Protein AF-A0A6N7ZYZ2-F1 (afdb_monomer_lite)

Structure (mmCIF, N/CA/C/O backbone):
data_AF-A0A6N7ZYZ2-F1
#
_entry.id   AF-A0A6N7ZYZ2-F1
#
loop_
_atom_site.group_PDB
_atom_site.id
_atom_site.type_symbol
_atom_site.label_atom_id
_atom_site.label_alt_id
_atom_site.label_comp_id
_atom_site.label_asym_id
_atom_site.label_entity_id
_atom_site.label_seq_id
_atom_site.pdbx_PDB_ins_code
_atom_site.Cartn_x
_atom_site.Cartn_y
_atom_site.Cartn_z
_atom_site.occupancy
_atom_site.B_iso_or_equiv
_atom_site.auth_seq_id
_atom_site.auth_comp_id
_atom_site.auth_asym_id
_atom_site.auth_atom_id
_atom_site.pdbx_PDB_model_num
ATOM 1 N N . MET A 1 1 ? -1.043 -14.948 -26.107 1.00 74.00 1 MET A N 1
ATOM 2 C CA . MET A 1 1 ? -1.183 -15.689 -24.837 1.00 74.00 1 MET A CA 1
ATOM 3 C C . MET A 1 1 ? -2.109 -16.846 -25.089 1.00 74.00 1 MET A C 1
ATOM 5 O O . MET A 1 1 ? -3.216 -16.630 -25.570 1.00 74.00 1 MET A O 1
ATOM 9 N N . ASN A 1 2 ? -1.634 -18.052 -24.823 1.00 93.19 2 ASN A N 1
ATOM 10 C CA . ASN A 1 2 ? -2.406 -19.267 -25.029 1.00 93.19 2 ASN A CA 1
ATOM 11 C C . ASN A 1 2 ? -3.297 -19.492 -23.794 1.00 93.19 2 ASN A C 1
ATOM 13 O O . ASN A 1 2 ? -3.030 -18.939 -22.726 1.00 93.19 2 ASN A O 1
ATOM 17 N N . ALA A 1 3 ? -4.352 -20.306 -23.903 1.00 90.75 3 ALA A N 1
ATOM 18 C CA . ALA A 1 3 ? -5.263 -20.558 -22.777 1.00 90.75 3 ALA A CA 1
ATOM 19 C C . ALA A 1 3 ? -4.535 -21.098 -21.527 1.00 90.75 3 ALA A C 1
ATOM 21 O O . ALA A 1 3 ? -4.870 -20.719 -20.406 1.00 90.75 3 ALA A O 1
ATOM 22 N N . GLY A 1 4 ? -3.495 -21.919 -21.722 1.00 92.81 4 GLY A N 1
ATOM 23 C CA . GLY A 1 4 ? -2.644 -22.414 -20.635 1.00 92.81 4 GLY A CA 1
ATOM 24 C C . GLY A 1 4 ? -1.909 -21.301 -19.882 1.00 92.81 4 GLY A C 1
ATOM 25 O O . GLY A 1 4 ? -1.879 -21.321 -18.653 1.00 92.81 4 GLY A O 1
ATOM 26 N N . ASP A 1 5 ? -1.401 -20.290 -20.593 1.00 91.88 5 ASP A N 1
ATOM 27 C CA . ASP A 1 5 ? -0.697 -19.155 -19.980 1.00 91.88 5 ASP A CA 1
ATOM 28 C C . ASP A 1 5 ? -1.648 -18.329 -19.109 1.00 91.88 5 ASP A C 1
ATOM 30 O O . ASP A 1 5 ? -1.298 -17.920 -18.005 1.00 91.88 5 ASP A O 1
ATOM 34 N N . ILE A 1 6 ? -2.878 -18.113 -19.591 1.00 93.50 6 ILE A N 1
ATOM 35 C CA . ILE A 1 6 ? -3.915 -17.374 -18.860 1.00 93.50 6 ILE A CA 1
ATOM 36 C C . ILE A 1 6 ? -4.253 -18.099 -17.556 1.00 93.50 6 ILE A C 1
ATOM 38 O O . ILE A 1 6 ? -4.255 -17.480 -16.494 1.00 93.50 6 ILE A O 1
ATOM 42 N N . ILE A 1 7 ? -4.503 -19.410 -17.618 1.00 94.62 7 ILE A N 1
ATOM 43 C CA . ILE A 1 7 ? -4.822 -20.217 -16.433 1.00 94.62 7 ILE A CA 1
ATOM 44 C C . ILE A 1 7 ? -3.672 -20.164 -15.427 1.00 94.62 7 ILE A C 1
ATOM 46 O O . ILE A 1 7 ? -3.905 -19.935 -14.241 1.00 94.62 7 ILE A O 1
ATOM 50 N N . HIS A 1 8 ? -2.434 -20.322 -15.893 1.00 92.56 8 HIS A N 1
ATOM 51 C CA . HIS A 1 8 ? -1.257 -20.261 -15.036 1.00 92.56 8 HIS A CA 1
ATOM 52 C C . HIS A 1 8 ? -1.136 -18.909 -14.313 1.00 92.56 8 HIS A C 1
ATOM 54 O O . HIS A 1 8 ? -0.957 -18.878 -13.095 1.00 92.56 8 HIS A O 1
ATOM 60 N N . VAL A 1 9 ? -1.314 -17.792 -15.027 1.00 93.25 9 VAL A N 1
ATOM 61 C CA . VAL A 1 9 ? -1.299 -16.445 -14.429 1.00 93.25 9 VAL A CA 1
ATOM 62 C C . VAL A 1 9 ? -2.418 -16.280 -13.401 1.00 93.25 9 VAL A C 1
ATOM 64 O O . VAL A 1 9 ? -2.174 -15.778 -12.306 1.00 93.25 9 VAL A O 1
ATOM 67 N N . LEU A 1 10 ? -3.636 -16.732 -13.711 1.00 93.12 10 LEU A N 1
ATOM 68 C CA . LEU A 1 10 ? -4.766 -16.636 -12.783 1.00 93.12 10 LEU A CA 1
ATOM 69 C C . LEU A 1 10 ? -4.510 -17.416 -11.491 1.00 93.12 10 LEU A C 1
ATOM 71 O O . LEU A 1 10 ? -4.759 -16.898 -10.404 1.00 93.12 10 LEU A O 1
ATOM 75 N N . VAL A 1 11 ? -3.962 -18.627 -11.593 1.00 94.62 11 VAL A N 1
ATOM 76 C CA . VAL A 1 11 ? -3.594 -19.436 -10.424 1.00 94.62 11 VAL A CA 1
ATOM 77 C C . VAL A 1 11 ? -2.533 -18.726 -9.581 1.00 94.62 11 VAL A C 1
ATOM 79 O O . VAL A 1 11 ? -2.680 -18.647 -8.362 1.00 94.62 11 VAL A O 1
ATOM 82 N N . GLN A 1 12 ? -1.502 -18.148 -10.205 1.00 91.56 12 GLN A N 1
ATOM 83 C CA . GLN A 1 12 ? -0.470 -17.392 -9.489 1.00 91.56 12 GLN A CA 1
ATOM 84 C C . GLN A 1 12 ? -1.038 -16.172 -8.760 1.00 91.56 12 GLN A C 1
ATOM 86 O O . GLN A 1 12 ? -0.707 -15.946 -7.596 1.00 91.56 12 GLN A O 1
ATOM 91 N N . VAL A 1 13 ? -1.922 -15.413 -9.411 1.00 91.00 13 VAL A N 1
ATOM 92 C CA . VAL A 1 13 ? -2.585 -14.251 -8.805 1.00 91.00 13 VAL A CA 1
ATOM 93 C C . VAL A 1 13 ? -3.438 -14.676 -7.613 1.00 91.00 13 VAL A C 1
ATOM 95 O O . VAL A 1 13 ? -3.368 -14.044 -6.562 1.00 91.00 13 VAL A O 1
ATOM 98 N N . LEU A 1 14 ? -4.204 -15.763 -7.735 1.00 91.69 14 LEU A N 1
ATOM 99 C CA . LEU A 1 14 ? -5.025 -16.271 -6.636 1.00 91.69 14 LEU A CA 1
ATOM 100 C C . LEU A 1 14 ? -4.169 -16.698 -5.440 1.00 91.69 14 LEU A C 1
ATOM 102 O O . LEU A 1 14 ? -4.437 -16.265 -4.320 1.00 91.69 14 LEU A O 1
ATOM 106 N N . ILE A 1 15 ? -3.107 -17.474 -5.672 1.00 91.69 15 ILE A N 1
ATOM 107 C CA . ILE A 1 15 ? -2.179 -17.893 -4.611 1.00 91.69 15 ILE A CA 1
ATOM 108 C C . ILE A 1 15 ? -1.547 -16.668 -3.942 1.00 91.69 15 ILE A C 1
ATOM 110 O O . ILE A 1 15 ? -1.509 -16.589 -2.714 1.00 91.69 15 ILE A O 1
ATOM 114 N N . PHE A 1 16 ? -1.100 -15.689 -4.732 1.00 89.62 16 PHE A N 1
ATOM 115 C CA . PHE A 1 16 ? -0.515 -14.453 -4.223 1.00 89.62 16 PHE A CA 1
ATOM 116 C C . PHE A 1 16 ? -1.504 -13.653 -3.364 1.00 89.62 16 PHE A C 1
ATOM 118 O O . PHE A 1 16 ? -1.153 -13.212 -2.269 1.00 89.62 16 PHE A O 1
ATOM 125 N N . LEU A 1 17 ? -2.751 -13.490 -3.812 1.00 90.69 17 LEU A N 1
ATOM 126 C CA . LEU A 1 17 ? -3.786 -12.769 -3.066 1.00 90.69 17 LEU A CA 1
ATOM 127 C C . LEU A 1 17 ? -4.133 -13.473 -1.751 1.00 90.69 17 LEU A C 1
ATOM 129 O O . LEU A 1 17 ? -4.250 -12.822 -0.716 1.00 90.69 17 LEU A O 1
ATOM 133 N N . MET A 1 18 ? -4.252 -14.801 -1.768 1.00 91.38 18 MET A N 1
ATOM 134 C CA . MET A 1 18 ? -4.553 -15.576 -0.564 1.00 91.38 18 MET A CA 1
ATOM 135 C C . MET A 1 18 ? -3.403 -15.525 0.447 1.00 91.38 18 MET A C 1
ATOM 137 O O . MET A 1 18 ? -3.631 -15.266 1.630 1.00 91.38 18 MET A O 1
ATOM 141 N N . ALA A 1 19 ? -2.165 -15.723 -0.015 1.00 90.19 19 ALA A N 1
ATOM 142 C CA . ALA A 1 19 ? -0.982 -15.674 0.838 1.00 90.19 19 ALA A CA 1
ATOM 143 C C . ALA A 1 19 ? -0.763 -14.269 1.419 1.00 90.19 19 ALA A C 1
ATOM 145 O O . ALA A 1 19 ? -0.566 -14.127 2.626 1.00 90.19 19 ALA A O 1
ATOM 146 N N . SER A 1 20 ? -0.857 -13.226 0.588 1.00 89.56 20 SER A N 1
ATOM 147 C CA . SER A 1 20 ? -0.688 -11.838 1.035 1.00 89.56 20 SER A CA 1
ATOM 148 C C . SER A 1 20 ? -1.760 -11.419 2.037 1.00 89.56 20 SER A C 1
ATOM 150 O O . SER A 1 20 ? -1.423 -10.797 3.041 1.00 89.56 20 SER A O 1
ATOM 152 N N . ALA A 1 21 ? -3.022 -11.812 1.837 1.00 92.81 21 ALA A N 1
ATOM 153 C CA . ALA A 1 21 ? -4.090 -11.524 2.789 1.00 92.81 21 ALA A CA 1
ATOM 154 C C . ALA A 1 21 ? -3.886 -12.235 4.130 1.00 92.81 21 ALA A C 1
ATOM 156 O O . ALA A 1 21 ? -4.007 -11.593 5.169 1.00 92.81 21 ALA A O 1
ATOM 157 N N . SER A 1 22 ? -3.518 -13.521 4.119 1.00 92.00 22 SER A N 1
ATOM 158 C CA . SER A 1 22 ? -3.222 -14.273 5.347 1.00 92.00 22 SER A CA 1
ATOM 159 C C . SER A 1 22 ? -2.089 -13.621 6.147 1.00 92.00 22 SER A C 1
ATOM 161 O O . SER A 1 22 ? -2.208 -13.409 7.354 1.00 92.00 22 SER A O 1
ATOM 163 N N . ILE A 1 23 ? -1.001 -13.240 5.467 1.00 90.56 23 ILE A N 1
ATOM 164 C CA . ILE A 1 23 ? 0.154 -12.589 6.098 1.00 90.56 23 ILE A CA 1
ATOM 165 C C . ILE A 1 23 ? -0.222 -11.197 6.621 1.00 90.56 23 ILE A C 1
ATOM 167 O O . ILE A 1 23 ? 0.084 -10.874 7.767 1.00 90.56 23 ILE A O 1
ATOM 171 N N . ALA A 1 24 ? -0.906 -10.380 5.817 1.00 93.00 24 ALA A N 1
ATOM 172 C CA . ALA A 1 24 ? -1.280 -9.020 6.197 1.00 93.00 24 ALA A CA 1
ATOM 173 C C . ALA A 1 24 ? -2.268 -8.999 7.373 1.00 93.00 24 ALA A C 1
ATOM 175 O O . ALA A 1 24 ? -2.080 -8.236 8.320 1.00 93.00 24 ALA A O 1
ATOM 176 N N . VAL A 1 25 ? -3.287 -9.867 7.360 1.00 94.75 25 VAL A N 1
ATOM 177 C CA . VAL A 1 25 ? -4.235 -10.009 8.475 1.00 94.75 25 VAL A CA 1
ATOM 178 C C . VAL A 1 25 ? -3.509 -10.465 9.739 1.00 94.75 25 VAL A C 1
ATOM 180 O O . VAL A 1 25 ? -3.691 -9.847 10.788 1.00 94.75 25 VAL A O 1
ATOM 183 N N . GLY A 1 26 ? -2.643 -11.480 9.642 1.00 92.88 26 GLY A N 1
ATOM 184 C CA . GLY A 1 26 ? -1.818 -11.931 10.764 1.00 92.88 26 GLY A CA 1
ATOM 185 C C . GLY A 1 26 ? -0.951 -10.809 11.341 1.00 92.88 26 GLY A C 1
ATOM 186 O O . GLY A 1 26 ? -0.923 -10.616 12.554 1.00 92.88 26 GLY A O 1
ATOM 187 N N . TRP A 1 27 ? -0.317 -10.006 10.481 1.00 92.69 27 TRP A N 1
ATOM 188 C CA . TRP A 1 27 ? 0.512 -8.871 10.897 1.00 92.69 27 TRP A CA 1
ATOM 189 C C . TRP A 1 27 ? -0.292 -7.783 11.610 1.00 92.69 27 TRP A C 1
ATOM 191 O O . TRP A 1 27 ? 0.117 -7.290 12.661 1.00 92.69 27 TRP A O 1
ATOM 201 N N . HIS A 1 28 ? -1.461 -7.422 11.078 1.00 95.31 28 HIS A N 1
ATOM 202 C CA . HIS A 1 28 ? -2.344 -6.447 11.713 1.00 95.31 28 HIS A CA 1
ATOM 203 C C . HIS A 1 28 ? -2.846 -6.935 13.078 1.00 95.31 28 HIS A C 1
ATOM 205 O O . HIS A 1 28 ? -2.858 -6.161 14.033 1.00 95.31 28 HIS A O 1
ATOM 211 N N . ARG A 1 29 ? -3.221 -8.215 13.201 1.00 94.69 29 ARG A N 1
ATOM 212 C CA . ARG A 1 29 ? -3.673 -8.807 14.472 1.00 94.69 29 ARG A CA 1
ATOM 213 C C . ARG A 1 29 ? -2.543 -8.909 15.489 1.00 94.69 29 ARG A C 1
ATOM 215 O O . ARG A 1 29 ? -2.752 -8.549 16.642 1.00 94.69 29 ARG A O 1
ATOM 222 N N . PHE A 1 30 ? -1.341 -9.289 15.068 1.00 93.44 30 PHE A N 1
ATOM 223 C CA . PHE A 1 30 ? -0.152 -9.227 15.917 1.00 93.44 30 PHE A CA 1
ATOM 224 C C . PHE A 1 30 ? 0.094 -7.797 16.412 1.00 93.44 30 PHE A C 1
ATOM 226 O O . PHE A 1 30 ? 0.176 -7.553 17.614 1.00 93.44 30 PHE A O 1
ATOM 233 N N . GLY A 1 31 ? 0.130 -6.832 15.492 1.00 93.12 31 GLY A N 1
ATOM 234 C CA . GLY A 1 31 ? 0.439 -5.443 15.808 1.00 93.12 31 GLY A CA 1
ATOM 235 C C . GLY A 1 31 ? -0.635 -4.715 16.618 1.00 93.12 31 GLY A C 1
ATOM 236 O O . GLY A 1 31 ? -0.297 -3.741 17.284 1.00 93.12 31 GLY A O 1
ATOM 237 N N . LEU A 1 32 ? -1.903 -5.142 16.580 1.00 95.00 32 LEU A N 1
ATOM 238 C CA . LEU A 1 32 ? -3.019 -4.489 17.287 1.00 95.00 32 LEU A CA 1
ATOM 239 C C . LEU A 1 32 ? -3.491 -5.257 18.524 1.00 95.00 32 LEU A C 1
ATOM 241 O O . LEU A 1 32 ? -3.749 -4.631 19.549 1.00 95.00 32 LEU A O 1
ATOM 245 N N . LEU A 1 33 ? -3.593 -6.583 18.430 1.00 94.31 33 LEU A N 1
ATOM 246 C CA . LEU A 1 33 ? -4.149 -7.464 19.463 1.00 94.31 33 LEU A CA 1
ATOM 247 C C . LEU A 1 33 ? -3.072 -8.262 20.215 1.00 94.31 33 LEU A C 1
ATOM 249 O O . LEU A 1 33 ? -3.388 -8.908 21.208 1.00 94.31 33 LEU A O 1
ATOM 253 N N . GLY A 1 34 ? -1.816 -8.247 19.756 1.00 91.44 34 GLY A N 1
ATOM 254 C CA . GLY A 1 34 ? -0.737 -9.043 20.351 1.00 91.44 34 GLY A CA 1
ATOM 255 C C . GLY A 1 34 ? -0.835 -10.543 20.058 1.00 91.44 34 GLY A C 1
ATOM 256 O O . GLY A 1 34 ? -0.152 -11.339 20.700 1.00 91.44 34 GLY A O 1
ATOM 257 N N . GLU A 1 35 ? -1.675 -10.954 19.103 1.00 90.75 35 GLU A N 1
ATOM 258 C CA . GLU A 1 35 ? -1.812 -12.360 18.722 1.00 90.75 35 GLU A CA 1
ATOM 259 C C . GLU A 1 35 ? -0.546 -12.868 18.031 1.00 90.75 35 GLU A C 1
ATOM 261 O O . GLU A 1 35 ? -0.105 -12.304 17.031 1.00 90.75 35 GLU A O 1
ATOM 266 N N . GLN A 1 36 ? 0.034 -13.956 18.538 1.00 86.12 36 GLN A N 1
ATOM 267 C CA . GLN A 1 36 ? 1.232 -14.538 17.941 1.00 86.12 36 GLN A CA 1
ATOM 268 C C . GLN A 1 36 ? 0.863 -15.468 16.775 1.00 86.12 36 GLN A C 1
ATOM 270 O O . GLN A 1 36 ? 0.107 -16.426 16.975 1.00 86.12 36 GLN A O 1
ATOM 275 N N . PRO A 1 37 ? 1.383 -15.227 15.558 1.00 77.12 37 PRO A N 1
ATOM 276 C CA . PRO A 1 37 ? 1.158 -16.130 14.442 1.00 77.12 37 PRO A CA 1
ATOM 277 C C . PRO A 1 37 ? 1.877 -17.468 14.674 1.00 77.12 37 PRO A C 1
ATOM 279 O O . PRO A 1 37 ? 2.977 -17.530 15.219 1.00 77.12 37 PRO A O 1
ATOM 282 N N . SER A 1 38 ? 1.253 -18.558 14.228 1.00 76.50 38 SER A N 1
ATOM 283 C CA . SER A 1 38 ? 1.881 -19.882 14.151 1.00 76.50 38 SER A CA 1
ATOM 284 C C . SER A 1 38 ? 3.040 -19.893 13.143 1.00 76.50 38 SER A C 1
ATOM 286 O O . SER A 1 38 ? 3.018 -19.128 12.182 1.00 76.50 38 SER A O 1
ATOM 288 N N . LEU A 1 39 ? 4.011 -20.806 13.308 1.00 72.19 39 LEU A N 1
ATOM 289 C CA . LEU A 1 39 ? 5.185 -20.940 12.417 1.00 72.19 39 LEU A CA 1
ATOM 290 C C . LEU A 1 39 ? 4.818 -21.007 10.924 1.00 72.19 39 LEU A C 1
ATOM 292 O O . LEU A 1 39 ? 5.520 -20.455 10.083 1.00 72.19 39 LEU A O 1
ATOM 296 N N . VAL A 1 40 ? 3.695 -21.654 10.604 1.00 72.81 40 VAL A N 1
ATOM 297 C CA . VAL A 1 40 ? 3.038 -21.568 9.298 1.00 72.81 40 VAL A CA 1
ATOM 298 C C . VAL A 1 40 ? 1.676 -20.926 9.527 1.00 72.81 40 VAL A C 1
ATOM 300 O O . VAL A 1 40 ? 0.817 -21.507 10.196 1.00 72.81 40 VAL A O 1
ATOM 303 N N . HIS A 1 41 ? 1.480 -19.711 9.014 1.00 69.88 41 HIS A N 1
ATOM 304 C CA . HIS A 1 41 ? 0.223 -18.973 9.139 1.00 69.88 41 HIS A CA 1
ATOM 305 C C . HIS A 1 41 ? -0.405 -18.743 7.763 1.00 69.88 41 HIS A C 1
ATOM 307 O O . HIS A 1 41 ? -0.380 -17.642 7.213 1.00 69.88 41 HIS A O 1
ATOM 313 N N . LEU A 1 42 ? -0.946 -19.823 7.197 1.00 76.75 42 LEU A N 1
ATOM 314 C CA . LEU A 1 42 ? -1.819 -19.790 6.027 1.00 76.75 42 LEU A CA 1
ATOM 315 C C . LEU A 1 42 ? -3.237 -20.101 6.492 1.00 76.75 42 LEU A C 1
ATOM 317 O O . LEU A 1 42 ? -3.611 -21.260 6.665 1.00 76.75 42 LEU A O 1
ATOM 321 N N . ARG A 1 43 ? -4.012 -19.050 6.749 1.00 79.38 43 ARG A N 1
ATOM 322 C CA . ARG A 1 43 ? -5.435 -19.142 7.062 1.00 79.38 43 ARG A CA 1
ATOM 323 C C . ARG A 1 43 ? -6.189 -18.349 6.016 1.00 79.38 43 ARG A C 1
ATOM 325 O O . ARG A 1 43 ? -5.811 -17.236 5.676 1.00 79.38 43 ARG A O 1
ATOM 332 N N . PHE A 1 44 ? -7.240 -18.948 5.479 1.00 82.81 44 PHE A N 1
ATOM 333 C CA . PHE A 1 44 ? -8.128 -18.258 4.562 1.00 82.81 44 PHE A CA 1
ATOM 334 C C . PHE A 1 44 ? -9.563 -18.514 4.998 1.00 82.81 44 PHE A C 1
ATOM 336 O O . PHE A 1 44 ? -10.132 -19.572 4.738 1.00 82.81 44 PHE A O 1
ATOM 343 N N . GLY A 1 45 ? -10.113 -17.559 5.738 1.00 90.25 45 GLY A N 1
ATOM 344 C CA . GLY A 1 45 ? -11.486 -17.556 6.203 1.00 90.25 45 GLY A CA 1
ATOM 345 C C . GLY A 1 45 ? -12.225 -16.303 5.744 1.00 90.25 45 GLY A C 1
ATOM 346 O O . GLY A 1 45 ? -11.858 -15.623 4.784 1.00 90.25 45 GLY A O 1
ATOM 347 N N . ARG A 1 46 ? -13.313 -15.989 6.452 1.00 93.31 46 ARG A N 1
ATOM 348 C CA . ARG A 1 46 ? -14.169 -14.838 6.136 1.00 93.31 46 ARG A CA 1
ATOM 349 C C . ARG A 1 46 ? -13.420 -13.506 6.242 1.00 93.31 46 ARG A C 1
ATOM 351 O O . ARG A 1 46 ? -13.675 -12.615 5.439 1.00 93.31 46 ARG A O 1
ATOM 358 N N . ILE A 1 47 ? -12.531 -13.357 7.225 1.00 94.19 47 ILE A N 1
ATOM 359 C CA . ILE A 1 47 ? -11.802 -12.104 7.468 1.00 94.19 47 ILE A CA 1
ATOM 360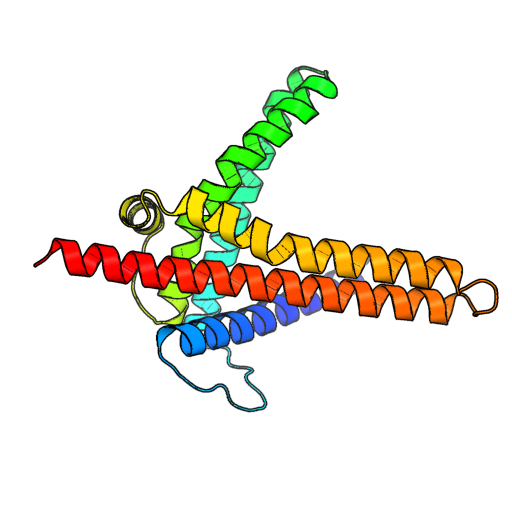 C C . ILE A 1 47 ? -10.812 -11.841 6.333 1.00 94.19 47 ILE A C 1
ATOM 362 O O . ILE A 1 47 ? -10.796 -10.742 5.787 1.00 94.19 47 ILE A O 1
ATOM 366 N N . GLU A 1 48 ? -10.045 -12.849 5.926 1.00 94.56 48 GLU A N 1
ATOM 367 C CA . GLU A 1 48 ? -9.066 -12.752 4.845 1.00 94.56 48 GLU A CA 1
ATOM 368 C C . GLU A 1 48 ? -9.753 -12.514 3.499 1.00 94.56 48 GLU A C 1
ATOM 370 O O . GLU A 1 48 ? -9.315 -11.662 2.733 1.00 94.56 48 GLU A O 1
ATOM 375 N N . ALA A 1 49 ? -10.890 -13.168 3.236 1.00 94.69 49 ALA A N 1
ATOM 376 C CA . ALA A 1 49 ? -11.689 -12.898 2.041 1.00 94.69 49 ALA A CA 1
ATOM 377 C C . ALA A 1 49 ? -12.217 -11.450 2.003 1.00 94.69 49 ALA A C 1
ATOM 379 O O . ALA A 1 49 ? -12.130 -10.780 0.971 1.00 94.69 49 ALA A O 1
ATOM 380 N N . LEU A 1 50 ? -12.725 -10.932 3.130 1.00 95.38 50 LEU A N 1
ATOM 381 C CA . LEU A 1 50 ? -13.150 -9.531 3.241 1.00 95.38 50 LEU A CA 1
ATOM 382 C C . LEU A 1 50 ? -11.972 -8.561 3.097 1.00 95.38 50 LEU A C 1
ATOM 384 O O . LEU A 1 50 ? -12.127 -7.498 2.494 1.00 95.38 50 LEU A O 1
ATOM 388 N N . PHE A 1 51 ? -10.804 -8.927 3.623 1.00 95.88 51 PHE A N 1
ATOM 389 C CA . PHE A 1 51 ? -9.573 -8.161 3.475 1.00 95.88 51 PHE A CA 1
ATOM 390 C C . PHE A 1 51 ? -9.154 -8.074 2.004 1.00 95.88 51 PHE A C 1
ATOM 392 O O . PHE A 1 51 ? -8.918 -6.970 1.512 1.00 95.88 51 PHE A O 1
ATOM 399 N N . VAL A 1 52 ? -9.130 -9.201 1.277 1.00 95.81 52 VAL A N 1
ATOM 400 C CA . VAL A 1 52 ? -8.869 -9.232 -0.174 1.00 95.81 52 VAL A CA 1
ATOM 401 C C . VAL A 1 52 ? -9.863 -8.343 -0.908 1.00 95.81 52 VAL A C 1
ATOM 403 O O . VAL A 1 52 ? -9.450 -7.479 -1.674 1.00 95.81 52 VAL A O 1
ATOM 406 N N . LEU A 1 53 ? -11.164 -8.495 -0.645 1.00 96.25 53 LEU A N 1
ATOM 407 C CA . LEU A 1 53 ? -12.197 -7.722 -1.332 1.00 96.25 53 LEU A CA 1
ATOM 408 C C . LEU A 1 53 ? -12.033 -6.212 -1.113 1.00 96.25 53 LEU A C 1
ATOM 410 O O . LEU A 1 53 ? -12.095 -5.443 -2.070 1.00 96.25 53 LEU A O 1
ATOM 414 N N . LYS A 1 54 ? -11.780 -5.775 0.126 1.00 95.94 54 LYS A N 1
ATOM 415 C CA . LYS A 1 54 ? -11.535 -4.358 0.435 1.00 95.94 54 LYS A CA 1
ATOM 416 C C . LYS A 1 54 ? -10.221 -3.851 -0.158 1.00 95.94 54 LYS A C 1
ATOM 418 O O . LYS A 1 54 ? -10.174 -2.709 -0.604 1.00 95.94 54 LYS A O 1
ATOM 423 N N . SER A 1 55 ? -9.186 -4.688 -0.209 1.00 95.38 55 SER A N 1
ATOM 424 C CA . SER A 1 55 ? -7.903 -4.348 -0.837 1.00 95.38 55 SER A CA 1
ATOM 425 C C . SER A 1 55 ? -8.058 -4.170 -2.348 1.00 95.38 55 SER A C 1
ATOM 427 O O . SER A 1 55 ? -7.558 -3.195 -2.903 1.00 95.38 55 SER A O 1
ATOM 429 N N . LEU A 1 56 ? -8.812 -5.059 -3.004 1.00 95.88 56 LEU A N 1
ATOM 430 C CA . LEU A 1 56 ? -9.162 -4.953 -4.421 1.00 95.88 56 LEU A CA 1
ATOM 431 C C . LEU A 1 56 ? -10.034 -3.727 -4.696 1.00 95.88 56 LEU A C 1
ATOM 433 O O . LEU A 1 56 ? -9.769 -3.012 -5.654 1.00 95.88 56 LEU A O 1
ATOM 437 N N . LEU A 1 57 ? -11.028 -3.443 -3.849 1.00 96.19 57 LEU A N 1
ATOM 438 C CA . LEU A 1 57 ? -11.865 -2.245 -3.966 1.00 96.19 57 LEU A CA 1
ATOM 439 C C . LEU A 1 57 ? -11.030 -0.962 -3.872 1.00 96.19 57 LEU A C 1
ATOM 441 O O . LEU A 1 57 ? -11.184 -0.070 -4.701 1.00 96.19 57 LEU A O 1
ATOM 445 N N . LEU A 1 58 ? -10.138 -0.875 -2.882 1.00 95.88 58 LEU A N 1
ATOM 446 C CA . LEU A 1 58 ? -9.225 0.256 -2.713 1.00 95.88 58 LEU A CA 1
ATOM 447 C C . LEU A 1 58 ? -8.279 0.391 -3.907 1.00 95.88 58 LEU A C 1
ATOM 449 O O . LEU A 1 58 ? -8.151 1.481 -4.460 1.00 95.88 58 LEU A O 1
ATOM 453 N N . GLY A 1 59 ? -7.651 -0.711 -4.324 1.00 94.69 59 GLY A N 1
ATOM 454 C CA . GLY A 1 59 ? -6.762 -0.738 -5.482 1.00 94.69 59 GLY A CA 1
ATOM 455 C C . GLY A 1 59 ? -7.475 -0.312 -6.763 1.00 94.69 59 GLY A C 1
ATOM 456 O O . GLY A 1 59 ? -6.947 0.507 -7.509 1.00 94.69 59 GLY A O 1
ATOM 457 N N . PHE A 1 60 ? -8.701 -0.793 -6.980 1.00 96.12 60 PHE A N 1
ATOM 458 C CA . PHE A 1 60 ? -9.538 -0.411 -8.113 1.00 96.12 60 PHE A CA 1
ATOM 459 C C . PHE A 1 60 ? -9.925 1.068 -8.069 1.00 96.12 60 PHE A C 1
ATOM 461 O O . PHE A 1 60 ? -9.779 1.754 -9.075 1.00 96.12 60 PHE A O 1
ATOM 468 N N . LEU A 1 61 ? -10.364 1.585 -6.916 1.00 94.75 61 LEU A N 1
ATOM 469 C CA . LEU A 1 61 ? -10.709 2.999 -6.754 1.00 94.75 61 LEU A CA 1
ATOM 470 C C . LEU A 1 61 ? -9.502 3.899 -7.038 1.00 94.75 61 LEU A C 1
ATOM 472 O O . LEU A 1 61 ? -9.615 4.879 -7.770 1.00 94.75 61 LEU A O 1
ATOM 476 N N . PHE A 1 62 ? -8.341 3.545 -6.488 1.00 93.12 62 PHE A N 1
ATOM 477 C CA . PHE A 1 62 ? -7.104 4.282 -6.705 1.00 93.12 62 PHE A CA 1
ATOM 478 C C . PHE A 1 62 ? -6.691 4.241 -8.177 1.00 93.12 62 PHE A C 1
ATOM 480 O O . PHE A 1 62 ? -6.494 5.286 -8.790 1.00 93.12 62 PHE A O 1
ATOM 487 N N . TRP A 1 63 ? -6.647 3.050 -8.778 1.00 95.12 63 TRP A N 1
ATOM 488 C CA . TRP A 1 63 ? -6.341 2.883 -10.197 1.00 95.12 63 TRP A CA 1
ATOM 489 C C . TRP A 1 63 ? -7.297 3.680 -11.092 1.00 95.12 63 TRP A C 1
ATOM 491 O O . TRP A 1 63 ? -6.844 4.375 -11.997 1.00 95.12 63 TRP A O 1
ATOM 501 N N . PHE A 1 64 ? -8.600 3.644 -10.807 1.00 94.88 64 PHE A N 1
ATOM 502 C CA . PHE A 1 64 ? -9.617 4.356 -11.576 1.00 94.88 64 PHE A CA 1
ATOM 503 C C . PHE A 1 64 ? -9.430 5.879 -11.516 1.00 94.88 64 PHE A C 1
ATOM 505 O O . PHE A 1 64 ? -9.493 6.545 -12.547 1.00 94.88 64 PHE A O 1
ATOM 512 N N . VAL A 1 65 ? -9.124 6.439 -10.341 1.00 91.94 65 VAL A N 1
ATOM 513 C CA . VAL A 1 65 ? -8.827 7.876 -10.188 1.00 91.94 65 VAL A CA 1
ATOM 514 C C . VAL A 1 65 ? -7.605 8.276 -11.020 1.00 91.94 65 VAL A C 1
ATOM 516 O O . VAL A 1 65 ? -7.656 9.263 -11.754 1.00 91.94 65 VAL A O 1
ATOM 519 N N . PHE A 1 66 ? -6.523 7.495 -10.962 1.00 91.31 66 PHE A N 1
ATOM 520 C CA . PHE A 1 66 ? -5.322 7.765 -11.759 1.00 91.31 66 PHE A CA 1
ATOM 521 C C . PHE A 1 66 ? -5.565 7.611 -13.258 1.00 91.31 66 PHE A C 1
ATOM 523 O O . PHE A 1 66 ? -5.059 8.419 -14.034 1.00 91.31 66 PHE A O 1
ATOM 530 N N . LEU A 1 67 ? -6.364 6.623 -13.669 1.00 94.06 67 LEU A N 1
ATOM 531 C CA . LEU A 1 67 ? -6.763 6.441 -15.060 1.00 94.06 67 LEU A CA 1
ATOM 532 C C . LEU A 1 67 ? -7.509 7.674 -15.580 1.00 94.06 67 LEU A C 1
ATOM 534 O O . LEU A 1 67 ? -7.183 8.169 -16.655 1.00 94.06 67 LEU A O 1
ATOM 538 N N . LEU A 1 68 ? -8.473 8.199 -14.817 1.00 93.56 68 LEU A N 1
ATOM 539 C CA . LEU A 1 68 ? -9.218 9.397 -15.207 1.00 93.56 68 LEU A CA 1
ATOM 540 C C . LEU A 1 68 ? -8.305 10.619 -15.339 1.00 93.56 68 LEU A C 1
ATOM 542 O O . LEU A 1 68 ? -8.380 11.324 -16.342 1.00 93.56 68 LEU A O 1
ATOM 546 N N . ILE A 1 69 ? -7.414 10.849 -14.371 1.00 91.62 69 ILE A N 1
ATOM 547 C CA . ILE A 1 69 ? -6.446 11.954 -14.432 1.00 91.62 69 ILE A CA 1
ATOM 548 C C . ILE A 1 69 ? -5.543 11.799 -15.658 1.00 91.62 69 ILE A C 1
ATOM 550 O O . ILE A 1 69 ? -5.360 12.752 -16.412 1.00 91.62 69 ILE A O 1
ATOM 554 N N . PHE A 1 70 ? -5.017 10.597 -15.893 1.00 92.00 70 PHE A N 1
ATOM 555 C CA . PHE A 1 70 ? -4.173 10.309 -17.048 1.00 92.00 70 PHE A CA 1
ATOM 556 C C . PHE A 1 70 ? -4.902 10.582 -18.367 1.00 92.00 70 PHE A C 1
ATOM 558 O O . PHE A 1 70 ? -4.362 11.279 -19.224 1.00 92.00 70 PHE A O 1
ATOM 565 N N . LEU A 1 71 ? -6.138 10.093 -18.519 1.00 93.31 71 LEU A N 1
ATOM 566 C CA . LEU A 1 71 ? -6.947 10.325 -19.714 1.00 93.31 71 LEU A CA 1
ATOM 567 C C . LEU A 1 71 ? -7.180 11.820 -19.939 1.00 93.31 71 LEU A C 1
ATOM 569 O O . LEU A 1 71 ? -6.889 12.313 -21.025 1.00 93.31 71 LEU A O 1
ATOM 573 N N . LEU A 1 72 ? -7.615 12.556 -18.914 1.00 91.44 72 LEU A N 1
ATOM 574 C CA . LEU A 1 72 ? -7.874 13.994 -19.017 1.00 91.44 72 LEU A CA 1
ATOM 575 C C . LEU A 1 72 ? -6.626 14.782 -19.422 1.00 91.44 72 LEU A C 1
ATOM 577 O O . LEU A 1 72 ? -6.701 15.668 -20.270 1.00 91.44 72 LEU A O 1
ATOM 581 N N . VAL A 1 73 ? -5.471 14.450 -18.849 1.00 91.62 73 VAL A N 1
ATOM 582 C CA . VAL A 1 73 ? -4.222 15.162 -19.140 1.00 91.62 73 VAL A CA 1
ATOM 583 C C . VAL A 1 73 ? -3.634 14.750 -20.489 1.00 91.62 73 VAL A C 1
ATOM 585 O O . VAL A 1 73 ? -3.031 15.579 -21.167 1.00 91.62 73 VAL A O 1
ATOM 588 N N . SER A 1 74 ? -3.846 13.506 -20.928 1.00 91.44 74 SER A N 1
ATOM 589 C CA . SER A 1 74 ? -3.394 13.042 -22.245 1.00 91.44 74 SER A CA 1
ATOM 590 C C . SER A 1 74 ? -4.023 13.833 -23.399 1.00 91.44 74 SER A C 1
ATOM 592 O O . SER A 1 74 ? -3.363 14.059 -24.413 1.00 91.44 74 SER A O 1
ATOM 594 N N . LEU A 1 75 ? -5.245 14.351 -23.214 1.00 92.56 75 LEU A N 1
ATOM 595 C CA . LEU A 1 75 ? -5.929 15.214 -24.186 1.00 92.56 75 LEU A CA 1
ATOM 596 C C . LEU A 1 75 ? -5.204 16.547 -24.425 1.00 92.56 75 LEU A C 1
ATOM 598 O O . LEU A 1 75 ? -5.411 17.177 -25.457 1.00 92.56 75 LEU A O 1
ATOM 602 N N . LEU A 1 76 ? -4.341 16.973 -23.497 1.00 91.94 76 LEU A N 1
ATOM 603 C CA . LEU A 1 76 ? -3.555 18.203 -23.619 1.00 91.94 76 LEU A CA 1
ATOM 604 C C . LEU A 1 76 ? -2.303 18.025 -24.495 1.00 91.94 76 LEU A C 1
ATOM 606 O O . LEU A 1 76 ? -1.640 19.010 -24.810 1.00 91.94 76 LEU A O 1
ATOM 610 N N . GLY A 1 77 ? -1.939 16.789 -24.860 1.00 90.31 77 GLY A N 1
ATOM 611 C CA . GLY A 1 77 ? -0.849 16.492 -25.799 1.00 90.31 77 GLY A CA 1
ATOM 612 C C . GLY A 1 77 ? 0.568 16.858 -25.331 1.00 90.31 77 GLY A C 1
ATOM 613 O O . GLY A 1 77 ? 1.512 16.720 -26.104 1.00 90.31 77 GLY A O 1
ATOM 614 N N . SER A 1 78 ? 0.747 17.313 -24.085 1.00 94.06 78 SER A N 1
ATOM 615 C CA . SER A 1 78 ? 2.047 17.727 -23.542 1.00 94.06 78 SER A CA 1
ATOM 616 C C . SER A 1 78 ? 2.586 16.722 -22.515 1.00 94.06 78 SER A C 1
ATOM 618 O O . SER A 1 78 ? 2.021 16.600 -21.422 1.00 94.06 78 SER A O 1
ATOM 620 N N . PRO A 1 79 ? 3.721 16.054 -22.799 1.00 90.88 79 PRO A N 1
ATOM 621 C CA . PRO A 1 79 ? 4.365 15.137 -21.857 1.00 90.88 79 PRO A CA 1
ATOM 622 C C . PRO A 1 79 ? 4.786 15.805 -20.542 1.00 90.88 79 PRO A C 1
ATOM 624 O O . PRO A 1 79 ? 4.736 15.181 -19.485 1.00 90.88 79 PRO A O 1
ATOM 627 N N . ILE A 1 80 ? 5.171 17.086 -20.588 1.00 94.00 80 ILE A N 1
ATOM 628 C CA . ILE A 1 80 ? 5.579 17.841 -19.394 1.00 94.00 80 ILE A CA 1
ATOM 629 C C . ILE A 1 80 ? 4.372 18.083 -18.487 1.00 94.00 80 ILE A C 1
ATOM 631 O O . ILE A 1 80 ? 4.463 17.870 -17.280 1.00 94.00 80 ILE A O 1
ATOM 635 N N . ILE A 1 81 ? 3.227 18.477 -19.058 1.00 93.31 81 ILE A N 1
ATOM 636 C CA . ILE A 1 81 ? 1.991 18.666 -18.285 1.00 93.31 81 ILE A CA 1
ATOM 637 C C . ILE A 1 81 ? 1.553 17.332 -17.673 1.00 93.31 81 ILE A C 1
ATOM 639 O O . ILE A 1 81 ? 1.210 17.291 -16.494 1.00 93.31 81 ILE A O 1
ATOM 643 N N . LEU A 1 82 ? 1.645 16.234 -18.430 1.00 91.62 82 LEU A N 1
ATOM 644 C CA . LEU A 1 82 ? 1.369 14.887 -17.926 1.00 91.62 82 LEU A CA 1
ATOM 645 C C . LEU A 1 82 ? 2.242 14.520 -16.726 1.00 91.62 82 LEU A C 1
ATOM 647 O O . LEU A 1 82 ? 1.721 14.046 -15.716 1.00 91.62 82 LEU A O 1
ATOM 651 N N . MET A 1 83 ? 3.545 14.789 -16.805 1.00 92.44 83 MET A N 1
ATOM 652 C CA . MET A 1 83 ? 4.468 14.540 -15.702 1.00 92.44 83 MET A CA 1
ATOM 653 C C . MET A 1 83 ? 4.114 15.379 -14.468 1.00 92.44 83 MET A C 1
ATOM 655 O O . MET A 1 83 ? 3.988 14.836 -13.373 1.00 92.44 83 MET A O 1
ATOM 659 N N . VAL A 1 84 ? 3.921 16.691 -14.634 1.00 94.50 84 VAL A N 1
ATOM 660 C CA . VAL A 1 84 ? 3.635 17.610 -13.521 1.00 94.50 84 VAL A CA 1
ATOM 661 C C . VAL A 1 84 ? 2.310 17.262 -12.846 1.00 94.50 84 VAL A C 1
ATOM 663 O O . VAL A 1 84 ? 2.263 17.118 -11.624 1.00 94.50 84 VAL A O 1
ATOM 666 N N . VAL A 1 85 ? 1.240 17.074 -13.622 1.00 93.50 85 VAL A N 1
ATOM 667 C CA . VAL A 1 85 ? -0.073 16.716 -13.070 1.00 93.50 85 VAL A CA 1
ATOM 668 C C . VAL A 1 85 ? -0.030 15.333 -12.426 1.00 93.50 85 VAL A C 1
ATOM 670 O O . VAL A 1 85 ? -0.599 15.159 -11.353 1.00 93.50 85 VAL A O 1
ATOM 673 N N . GLY A 1 86 ? 0.687 14.372 -13.014 1.00 91.31 86 GLY A N 1
ATOM 674 C CA . GLY A 1 86 ? 0.871 13.043 -12.431 1.00 91.31 86 GLY A CA 1
ATOM 675 C C . GLY A 1 86 ? 1.568 13.082 -11.068 1.00 91.31 86 GLY A C 1
ATOM 676 O O . GLY A 1 86 ? 1.112 12.436 -10.124 1.00 91.31 86 GLY A O 1
ATOM 677 N N . VAL A 1 87 ? 2.629 13.884 -10.932 1.00 91.88 87 VAL A N 1
ATOM 678 C CA . VAL A 1 87 ? 3.342 14.065 -9.656 1.00 91.88 87 VAL A CA 1
ATOM 679 C C . VAL A 1 87 ? 2.447 14.736 -8.616 1.00 91.88 87 VAL A C 1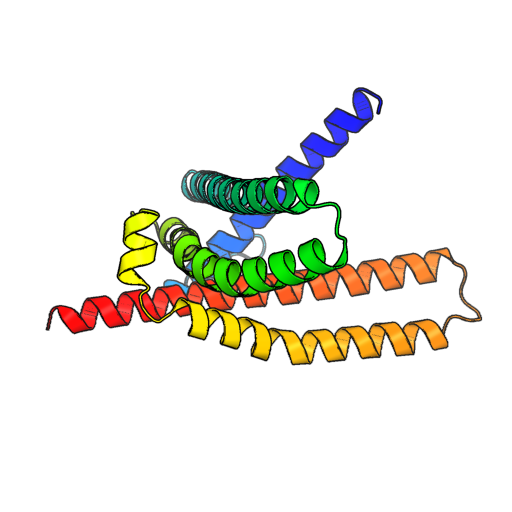
ATOM 681 O O . VAL A 1 87 ? 2.353 14.250 -7.490 1.00 91.88 87 VAL A O 1
ATOM 684 N N . LEU A 1 88 ? 1.747 15.813 -8.982 1.00 93.50 88 LEU A N 1
ATOM 685 C CA . LEU A 1 88 ? 0.818 16.489 -8.071 1.00 93.50 88 LEU A CA 1
ATOM 686 C C . LEU A 1 88 ? -0.314 15.552 -7.635 1.00 93.50 88 LEU A C 1
ATOM 688 O O . LEU A 1 88 ? -0.600 15.445 -6.443 1.00 93.50 88 LEU A O 1
ATOM 692 N N . ALA A 1 89 ? -0.905 14.814 -8.576 1.00 92.19 89 ALA A N 1
ATOM 693 C CA . ALA A 1 89 ? -1.918 13.810 -8.283 1.00 92.19 89 ALA A CA 1
ATOM 694 C C . ALA A 1 89 ? -1.394 12.764 -7.293 1.00 92.19 89 ALA A C 1
ATOM 696 O O . ALA A 1 89 ? -2.070 12.483 -6.310 1.00 92.19 89 ALA A O 1
ATOM 697 N N . ALA A 1 90 ? -0.175 12.246 -7.480 1.00 89.88 90 ALA A N 1
ATOM 698 C CA . ALA A 1 90 ? 0.439 11.306 -6.544 1.00 89.88 90 ALA A CA 1
ATOM 699 C C . ALA A 1 90 ? 0.629 11.899 -5.140 1.00 89.88 90 ALA A C 1
ATOM 701 O O . ALA A 1 90 ? 0.247 11.265 -4.154 1.00 89.88 90 ALA A O 1
ATOM 702 N N . ILE A 1 91 ? 1.149 13.127 -5.048 1.00 91.44 91 ILE A N 1
ATOM 703 C CA . ILE A 1 91 ? 1.396 13.826 -3.778 1.00 91.44 91 ILE A CA 1
ATOM 704 C C . ILE A 1 91 ? 0.113 13.959 -2.945 1.00 91.44 91 ILE A C 1
ATOM 706 O O . ILE A 1 91 ? 0.158 13.750 -1.736 1.00 91.44 91 ILE A O 1
ATOM 710 N N . PHE A 1 92 ? -1.034 14.256 -3.563 1.00 91.50 92 PHE A N 1
ATOM 711 C CA . PHE A 1 92 ? -2.305 14.409 -2.839 1.00 91.50 92 PHE A CA 1
ATOM 712 C C . PHE A 1 92 ? -3.107 13.105 -2.708 1.00 91.50 92 PHE A C 1
ATOM 714 O O . PHE A 1 92 ? -3.811 12.898 -1.710 1.00 91.50 92 PHE A O 1
ATOM 721 N N . ALA A 1 93 ? -2.998 12.199 -3.682 1.00 92.75 93 ALA A N 1
ATOM 722 C CA . ALA A 1 93 ? -3.732 10.940 -3.678 1.00 92.75 93 ALA A CA 1
ATOM 723 C C . ALA A 1 93 ? -3.153 9.941 -2.675 1.00 92.75 93 ALA A C 1
ATOM 725 O O . ALA A 1 93 ? -3.928 9.257 -2.014 1.00 92.75 93 ALA A O 1
ATOM 726 N N . ILE A 1 94 ? -1.826 9.865 -2.506 1.00 93.19 94 ILE A N 1
ATOM 727 C CA . ILE A 1 94 ? -1.207 8.885 -1.597 1.00 93.19 94 ILE A CA 1
ATOM 728 C C . ILE A 1 94 ? -1.645 9.097 -0.131 1.00 93.19 94 ILE A C 1
ATOM 730 O O . ILE A 1 94 ? -2.134 8.137 0.469 1.00 93.19 94 ILE A O 1
ATOM 734 N N . PRO A 1 95 ? -1.567 10.306 0.467 1.00 95.25 95 PRO A N 1
ATOM 735 C CA . PRO A 1 95 ? -2.039 10.535 1.838 1.00 95.25 95 PRO A CA 1
ATOM 736 C C . PRO A 1 95 ? -3.533 10.233 2.015 1.00 95.25 95 PRO A C 1
ATOM 738 O O . PRO A 1 95 ? -3.956 9.693 3.038 1.00 95.25 95 PRO A O 1
ATOM 741 N N . THR A 1 96 ? -4.338 10.560 1.002 1.00 94.81 96 THR A N 1
ATOM 742 C CA . THR A 1 96 ? -5.779 10.273 0.973 1.00 94.81 96 THR A CA 1
ATOM 743 C C . THR A 1 96 ? -6.041 8.768 0.927 1.00 94.81 96 THR A C 1
ATOM 745 O O . THR A 1 96 ? -6.856 8.248 1.688 1.00 94.81 96 THR A O 1
ATOM 748 N N . PHE A 1 97 ? -5.299 8.050 0.088 1.00 95.62 97 PHE A N 1
ATOM 749 C CA . PHE A 1 97 ? -5.380 6.603 -0.046 1.00 95.62 97 PHE A CA 1
ATOM 750 C C . PHE A 1 97 ? -4.950 5.883 1.233 1.00 95.62 97 PHE A C 1
ATOM 752 O O . PHE A 1 97 ? -5.611 4.936 1.656 1.00 95.62 97 PHE A O 1
ATOM 759 N N . MET A 1 98 ? -3.900 6.362 1.905 1.00 95.56 98 MET A N 1
ATOM 760 C CA . MET A 1 98 ? -3.466 5.833 3.203 1.00 95.56 98 MET A CA 1
ATOM 761 C C . MET A 1 98 ? -4.560 5.941 4.272 1.00 95.56 98 MET A C 1
ATOM 763 O O . MET A 1 98 ? -4.793 4.976 4.996 1.00 95.56 98 MET A O 1
ATOM 767 N N . ARG A 1 99 ? -5.285 7.067 4.328 1.00 96.50 99 ARG A N 1
ATOM 768 C CA . ARG A 1 99 ? -6.438 7.254 5.231 1.00 96.50 99 ARG A CA 1
ATOM 769 C C . ARG A 1 99 ? -7.572 6.275 4.946 1.00 96.50 99 ARG A C 1
ATOM 771 O O . ARG A 1 99 ? -8.143 5.698 5.868 1.00 96.50 99 ARG A O 1
ATOM 778 N N . MET A 1 100 ? -7.897 6.066 3.672 1.00 96.44 100 MET A N 1
ATOM 779 C CA . MET A 1 100 ? -8.925 5.097 3.272 1.00 96.44 100 MET A CA 1
ATOM 780 C C . MET A 1 100 ? -8.478 3.652 3.510 1.00 96.44 100 MET A C 1
ATOM 782 O O . MET A 1 100 ? -9.304 2.792 3.799 1.00 96.44 100 MET A O 1
ATOM 786 N N . SER A 1 101 ? -7.172 3.388 3.451 1.00 96.81 101 SER A N 1
ATOM 787 C CA . SER A 1 101 ? -6.589 2.065 3.687 1.00 96.81 101 SER A CA 1
ATOM 788 C C . SER A 1 101 ? -6.664 1.614 5.145 1.00 96.81 101 SER A C 1
ATOM 790 O O . SER A 1 101 ? -6.464 0.433 5.411 1.00 96.81 101 SER A O 1
ATOM 792 N N . LEU A 1 102 ? -7.021 2.491 6.091 1.00 97.31 102 LEU A N 1
ATOM 793 C CA . LEU A 1 102 ? -7.246 2.116 7.494 1.00 97.31 102 LEU A CA 1
ATOM 794 C C . LEU A 1 102 ? -8.455 1.181 7.689 1.00 97.31 102 LEU A C 1
ATOM 796 O O . LEU A 1 102 ? -8.555 0.514 8.718 1.00 97.31 102 LEU A O 1
ATOM 800 N N . ILE A 1 103 ? -9.317 1.017 6.678 1.00 97.44 103 ILE A N 1
ATOM 801 C CA . ILE A 1 103 ? -10.326 -0.055 6.677 1.00 97.44 103 ILE A CA 1
ATOM 802 C C . ILE A 1 103 ? -9.701 -1.456 6.681 1.00 97.44 103 ILE A C 1
ATOM 804 O O . ILE A 1 103 ? -10.364 -2.411 7.086 1.00 97.44 103 ILE A O 1
ATOM 808 N N . LEU A 1 104 ? -8.464 -1.607 6.200 1.00 97.00 104 LEU A N 1
ATOM 809 C CA . LEU A 1 104 ? -7.766 -2.889 6.112 1.00 97.00 104 LEU A CA 1
ATOM 810 C C . LEU A 1 104 ? -7.396 -3.428 7.504 1.00 97.00 104 LEU A C 1
ATOM 812 O O . LEU A 1 104 ? -7.881 -4.513 7.841 1.00 97.00 104 LEU A O 1
ATOM 816 N N . PRO A 1 105 ? -6.655 -2.688 8.359 1.00 97.19 105 PRO A N 1
ATOM 817 C CA . PRO A 1 105 ? -6.414 -3.113 9.735 1.00 97.19 105 PRO A CA 1
ATOM 818 C C . PRO A 1 105 ? -7.713 -3.267 10.532 1.00 97.19 105 PRO A C 1
ATOM 820 O O . PRO A 1 105 ? -7.840 -4.248 11.260 1.00 97.19 105 PRO A O 1
ATOM 823 N N . ALA A 1 106 ? -8.711 -2.392 10.335 1.00 97.06 106 ALA A N 1
ATOM 824 C CA . ALA A 1 106 ? -10.030 -2.543 10.960 1.00 97.06 106 ALA A CA 1
ATOM 825 C C . ALA A 1 106 ? -10.672 -3.900 10.629 1.00 97.06 106 ALA A C 1
ATOM 827 O O . ALA A 1 106 ? -11.166 -4.608 11.504 1.00 97.06 106 ALA A O 1
ATOM 828 N N . THR A 1 107 ? -10.602 -4.302 9.357 1.00 96.94 107 THR A N 1
ATOM 829 C CA . THR A 1 107 ? -11.142 -5.585 8.889 1.00 96.94 107 THR A CA 1
ATOM 830 C C . THR A 1 107 ? -10.378 -6.763 9.480 1.00 96.94 107 THR A C 1
ATOM 832 O O . THR A 1 107 ? -11.006 -7.731 9.899 1.00 96.94 107 THR A O 1
ATOM 835 N N . ALA A 1 108 ? -9.048 -6.673 9.575 1.00 95.56 108 ALA A N 1
ATOM 836 C CA . ALA A 1 108 ? -8.212 -7.725 10.153 1.00 95.56 108 ALA A CA 1
ATOM 837 C C . ALA A 1 108 ? -8.545 -8.016 11.631 1.00 95.56 108 ALA A C 1
ATOM 839 O O . ALA A 1 108 ? -8.504 -9.171 12.066 1.00 95.56 108 ALA A O 1
ATOM 840 N N . VAL A 1 109 ? -8.931 -6.985 12.392 1.00 95.19 109 VAL A N 1
ATOM 841 C CA . VAL A 1 109 ? -9.384 -7.124 13.789 1.00 95.19 109 VAL A CA 1
ATOM 842 C C . VAL A 1 109 ? -10.896 -7.339 13.927 1.00 95.19 109 VAL A C 1
ATOM 844 O O . VAL A 1 109 ? -11.402 -7.439 15.040 1.00 95.19 109 VAL A O 1
ATOM 847 N N . GLY A 1 110 ? -11.631 -7.441 12.816 1.00 93.31 110 GLY A N 1
ATOM 848 C CA . GLY A 1 110 ? -13.073 -7.696 12.813 1.00 93.31 110 GLY A CA 1
ATOM 849 C C . GLY A 1 110 ? -13.944 -6.491 13.183 1.00 93.31 110 GLY A C 1
ATOM 850 O O . GLY A 1 110 ? -15.119 -6.675 13.496 1.00 93.31 110 GLY A O 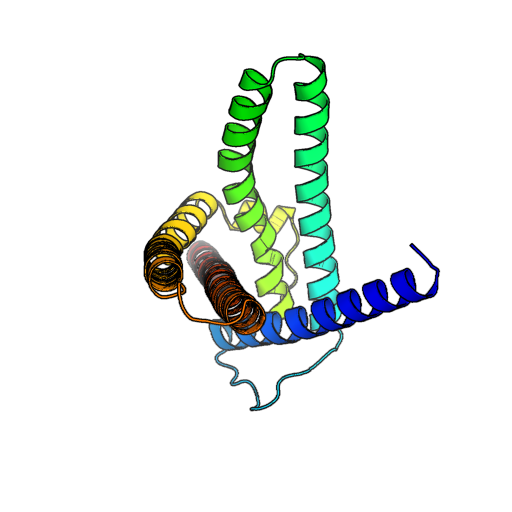1
ATOM 851 N N . GLN A 1 111 ? -13.407 -5.269 13.140 1.00 93.06 111 GLN A N 1
ATOM 852 C CA . GLN A 1 111 ? -14.169 -4.051 13.408 1.00 93.06 111 GLN A CA 1
ATOM 853 C C . GLN A 1 111 ? -14.843 -3.522 12.130 1.00 93.06 111 GLN A C 1
ATOM 855 O O . GLN A 1 111 ? -14.196 -3.409 11.080 1.00 93.06 111 GLN A O 1
ATOM 860 N N . PRO A 1 112 ? -16.147 -3.187 12.181 1.00 92.12 112 PRO A N 1
ATOM 861 C CA . PRO A 1 112 ? -16.827 -2.579 11.050 1.00 92.12 112 PRO A CA 1
ATOM 862 C C . PRO A 1 112 ? -16.337 -1.135 10.882 1.00 92.12 112 PRO A C 1
ATOM 864 O O . PRO A 1 112 ? -16.598 -0.286 11.724 1.00 92.12 112 PRO A O 1
ATOM 867 N N . LEU A 1 113 ? -15.624 -0.867 9.787 1.00 94.06 113 LEU A N 1
ATOM 868 C CA . LEU A 1 113 ? -15.220 0.480 9.384 1.00 94.06 113 LEU A CA 1
ATOM 869 C C . LEU A 1 113 ? -15.469 0.662 7.883 1.00 94.06 113 LEU A C 1
ATOM 871 O O . LEU A 1 113 ? -14.992 -0.137 7.062 1.00 94.06 113 LEU A O 1
ATOM 875 N N . GLY A 1 114 ? -16.239 1.696 7.539 1.00 94.12 114 GLY A N 1
ATOM 876 C CA . GLY A 1 114 ? -16.515 2.097 6.156 1.00 94.12 114 GLY A CA 1
ATOM 877 C C . GLY A 1 114 ? -15.461 3.055 5.588 1.00 94.12 114 GLY A C 1
ATOM 878 O O . GLY A 1 114 ? -14.702 3.661 6.334 1.00 94.12 114 GLY A O 1
ATOM 879 N N . LEU A 1 115 ? -15.430 3.241 4.261 1.00 93.88 115 LEU A N 1
ATOM 880 C CA . LEU A 1 115 ? -14.476 4.146 3.589 1.00 93.88 115 LEU A CA 1
ATOM 881 C C . LEU A 1 115 ? -14.622 5.610 4.034 1.00 93.88 115 LEU A C 1
ATOM 883 O O . LEU A 1 115 ? -13.632 6.249 4.385 1.00 93.88 115 LEU A O 1
ATOM 887 N N . GLY A 1 116 ? -15.853 6.134 4.033 1.00 92.88 116 GLY A N 1
ATOM 888 C CA . GLY A 1 116 ? -16.124 7.519 4.436 1.00 92.88 116 GLY A CA 1
ATOM 889 C C . GLY A 1 116 ? -15.822 7.755 5.914 1.00 92.88 116 GLY A C 1
ATOM 890 O O . GLY A 1 116 ? -15.168 8.730 6.268 1.00 92.88 116 GLY A O 1
ATOM 891 N N . GLU A 1 117 ? -16.212 6.808 6.765 1.00 93.31 117 GLU A N 1
ATOM 892 C CA . GLU A 1 117 ? -15.917 6.843 8.197 1.00 93.31 117 GLU A CA 1
ATOM 893 C C . GLU A 1 117 ? -14.408 6.773 8.468 1.00 93.31 117 GLU A C 1
ATOM 895 O O . GLU A 1 117 ? -13.891 7.570 9.243 1.00 93.31 117 GLU A O 1
ATOM 900 N N . SER A 1 118 ? -13.689 5.882 7.778 1.00 94.62 118 SER A N 1
ATOM 901 C CA . SER A 1 118 ? -12.227 5.784 7.832 1.00 94.62 118 SER A CA 1
ATOM 902 C C . SER A 1 118 ? -11.568 7.100 7.450 1.00 94.62 118 SER A C 1
ATOM 904 O O . SER A 1 118 ? -10.614 7.518 8.099 1.00 94.62 118 SER A O 1
ATOM 906 N N . TYR A 1 119 ? -12.074 7.782 6.419 1.00 94.38 119 TYR A N 1
ATOM 907 C CA . TYR A 1 119 ? -11.560 9.088 6.033 1.00 94.38 119 TYR A CA 1
ATOM 908 C C . TYR A 1 119 ? -11.803 10.108 7.147 1.00 94.38 119 TYR A C 1
ATOM 910 O O . TYR A 1 119 ? -10.836 10.658 7.658 1.00 94.38 119 TYR A O 1
ATOM 918 N N . VAL A 1 120 ? -13.044 10.304 7.596 1.00 94.31 120 VAL A N 1
ATOM 919 C CA . VAL A 1 120 ? -13.380 11.293 8.639 1.00 94.31 120 VAL A CA 1
ATOM 920 C C . VAL A 1 120 ? -12.608 11.033 9.939 1.00 94.31 120 VAL A C 1
ATOM 922 O O . VAL A 1 120 ? -11.935 11.928 10.436 1.00 94.31 120 VAL A O 1
ATOM 925 N N . LYS A 1 121 ? -12.599 9.792 10.441 1.00 93.81 121 LYS A N 1
ATOM 926 C CA . LYS A 1 121 ? -11.925 9.431 11.701 1.00 93.81 121 LYS A CA 1
ATOM 927 C C . LYS A 1 121 ? -10.403 9.562 11.656 1.00 93.81 121 LYS A C 1
ATOM 929 O O . LYS A 1 121 ? -9.775 9.659 12.705 1.00 93.81 121 LYS A O 1
ATOM 934 N N . SER A 1 122 ? -9.803 9.557 10.467 1.00 94.69 122 SER A N 1
ATOM 935 C CA . SER A 1 122 ? -8.352 9.671 10.273 1.00 94.69 122 SER A CA 1
ATOM 936 C C . SER A 1 122 ? -7.891 11.075 9.878 1.00 94.69 122 SER A C 1
ATOM 938 O O . SER A 1 122 ? -6.840 11.243 9.247 1.00 94.69 122 SER A O 1
ATOM 940 N N . GLU A 1 123 ? -8.679 12.100 10.201 1.00 93.12 123 GLU A N 1
ATOM 941 C CA . GLU A 1 123 ? -8.304 13.489 9.952 1.00 93.12 123 GLU A CA 1
ATOM 942 C C . GLU A 1 123 ? -6.941 13.837 10.570 1.00 93.12 123 GLU A C 1
ATOM 944 O O . GLU A 1 123 ? -6.587 13.413 11.668 1.00 93.12 123 GLU A O 1
ATOM 949 N N . GLY A 1 124 ? -6.107 14.533 9.792 1.00 91.19 124 GLY A N 1
ATOM 950 C CA . GLY A 1 124 ? -4.735 14.871 10.178 1.00 91.19 124 GLY A CA 1
ATOM 951 C C . GLY A 1 124 ? -3.714 13.721 10.125 1.00 91.19 124 GLY A C 1
ATOM 952 O O . GLY A 1 124 ? -2.517 13.990 10.234 1.00 91.19 124 GLY A O 1
ATOM 953 N N . LEU A 1 125 ? -4.123 12.462 9.904 1.00 95.00 125 LEU A N 1
ATOM 954 C CA . LEU A 1 125 ? -3.192 11.319 9.871 1.00 95.00 125 LEU A CA 1
ATOM 955 C C . LEU A 1 125 ? -2.545 11.074 8.505 1.00 95.00 125 LEU A C 1
ATOM 957 O O . LEU A 1 125 ? -1.420 10.586 8.463 1.00 95.00 125 LEU A O 1
ATOM 961 N N . GLY A 1 126 ? -3.194 11.442 7.397 1.00 93.81 126 GLY A N 1
ATOM 962 C CA . GLY A 1 126 ? -2.714 11.105 6.045 1.00 93.81 126 GLY A CA 1
ATOM 963 C C . GLY A 1 126 ? -1.272 11.544 5.770 1.00 93.81 126 GLY A C 1
ATOM 964 O O . GLY A 1 126 ? -0.439 10.729 5.380 1.00 93.81 126 GLY A O 1
ATOM 965 N N . TRP A 1 127 ? -0.947 12.813 6.035 1.00 95.56 127 TRP A N 1
ATOM 966 C CA . TRP A 1 127 ? 0.414 13.332 5.854 1.00 95.56 127 TRP A CA 1
ATOM 967 C C . TRP A 1 127 ? 1.414 12.730 6.839 1.00 95.56 127 TRP A C 1
ATOM 969 O O . TRP A 1 127 ? 2.545 12.438 6.461 1.00 95.56 127 TRP A O 1
ATOM 979 N N . ARG A 1 128 ? 0.996 12.490 8.088 1.00 96.44 128 ARG A N 1
ATOM 980 C CA . ARG A 1 128 ? 1.848 11.854 9.104 1.00 96.44 128 ARG A CA 1
ATOM 981 C C . ARG A 1 128 ? 2.234 10.438 8.680 1.00 96.44 128 ARG A C 1
ATOM 983 O O . ARG A 1 128 ? 3.403 10.081 8.754 1.00 96.44 128 ARG A O 1
ATOM 990 N N . MET A 1 129 ? 1.271 9.665 8.179 1.00 96.69 129 MET A N 1
ATOM 991 C CA . MET A 1 129 ? 1.494 8.319 7.649 1.00 96.69 129 MET A CA 1
ATOM 992 C C . MET A 1 129 ? 2.365 8.342 6.392 1.00 96.69 129 MET A C 1
ATOM 994 O O . MET A 1 129 ? 3.285 7.537 6.278 1.00 96.69 129 MET A O 1
ATOM 998 N N . PHE A 1 130 ? 2.128 9.288 5.479 1.00 95.69 130 PHE A N 1
ATOM 999 C CA . PHE A 1 130 ? 2.953 9.454 4.284 1.00 95.69 130 PHE A CA 1
ATOM 1000 C C . PHE A 1 130 ? 4.421 9.696 4.646 1.00 95.69 130 PHE A C 1
ATOM 1002 O O . PHE A 1 130 ? 5.293 8.950 4.202 1.00 95.69 130 PHE A O 1
ATOM 1009 N N . PHE A 1 131 ? 4.696 10.685 5.500 1.00 96.12 131 PHE A N 1
ATOM 1010 C CA . PHE A 1 131 ? 6.061 10.980 5.925 1.00 96.12 131 PHE A CA 1
ATOM 1011 C C . PHE A 1 131 ? 6.671 9.828 6.718 1.00 96.12 131 PHE A C 1
ATOM 1013 O O . PHE A 1 131 ? 7.816 9.481 6.454 1.00 96.12 131 PHE A O 1
ATOM 1020 N N . ALA A 1 132 ? 5.922 9.178 7.613 1.00 95.56 132 ALA A N 1
ATOM 1021 C CA . ALA A 1 132 ? 6.403 7.987 8.310 1.00 95.56 132 ALA A CA 1
ATOM 1022 C C . ALA A 1 132 ? 6.834 6.893 7.321 1.00 95.56 132 ALA A C 1
ATOM 1024 O O . ALA A 1 132 ? 7.928 6.350 7.446 1.00 95.56 132 ALA A O 1
ATOM 1025 N N . ASN A 1 133 ? 6.026 6.620 6.293 1.00 94.44 133 ASN A N 1
ATOM 1026 C CA . ASN A 1 133 ? 6.363 5.638 5.268 1.00 94.44 133 ASN A CA 1
ATOM 1027 C C . ASN A 1 133 ? 7.605 6.041 4.462 1.00 94.44 133 ASN A C 1
ATOM 1029 O O . ASN A 1 133 ? 8.461 5.197 4.211 1.00 94.44 133 ASN A O 1
ATOM 1033 N N . VAL A 1 134 ? 7.731 7.318 4.085 1.00 93.94 134 VAL A N 1
ATOM 1034 C CA . VAL A 1 134 ? 8.910 7.840 3.374 1.00 93.94 134 VAL A CA 1
ATOM 1035 C C . VAL A 1 134 ? 10.163 7.727 4.243 1.00 93.94 134 VAL A C 1
ATOM 1037 O O . VAL A 1 134 ? 11.137 7.113 3.818 1.00 93.94 134 VAL A O 1
ATOM 1040 N N . PHE A 1 135 ? 10.139 8.247 5.471 1.00 96.06 135 PHE A N 1
ATOM 1041 C CA . PHE A 1 135 ? 11.293 8.227 6.373 1.00 96.06 135 PHE A CA 1
ATOM 1042 C C . PHE A 1 135 ? 11.727 6.810 6.744 1.00 96.06 135 PHE A C 1
ATOM 1044 O O . PHE A 1 135 ? 12.924 6.552 6.826 1.00 96.06 135 PHE A O 1
ATOM 1051 N N . LEU A 1 136 ? 10.781 5.882 6.919 1.00 94.31 136 LEU A N 1
ATOM 1052 C CA . LEU A 1 136 ? 11.105 4.477 7.156 1.00 94.31 136 LEU A CA 1
ATOM 1053 C C . LEU A 1 136 ? 11.665 3.803 5.904 1.00 94.31 136 LEU A C 1
ATOM 1055 O O . LEU A 1 136 ? 12.587 3.009 6.022 1.00 94.31 136 LEU A O 1
ATOM 1059 N N . SER A 1 137 ? 11.146 4.114 4.715 1.00 92.50 137 SER A N 1
ATOM 1060 C CA . SER A 1 137 ? 11.544 3.437 3.474 1.00 92.50 137 SER A CA 1
ATOM 1061 C C . SER A 1 137 ? 12.862 3.948 2.891 1.00 92.50 137 SER A C 1
ATOM 1063 O O . SER A 1 137 ? 13.580 3.172 2.267 1.00 92.50 137 SER A O 1
ATOM 1065 N N . VAL A 1 138 ? 13.205 5.229 3.075 1.00 94.12 138 VAL A N 1
ATOM 1066 C CA . VAL A 1 138 ? 14.394 5.858 2.465 1.00 94.12 138 VAL A CA 1
ATOM 1067 C C . VAL A 1 138 ? 15.709 5.161 2.849 1.00 94.12 138 VAL A C 1
ATOM 1069 O O . VAL A 1 138 ? 16.465 4.835 1.934 1.00 94.12 138 VAL A O 1
ATOM 1072 N N . PRO A 1 139 ? 16.003 4.858 4.130 1.00 93.75 139 PRO A N 1
ATOM 1073 C CA . PRO A 1 139 ? 17.231 4.152 4.498 1.00 93.75 139 PRO A CA 1
ATOM 1074 C C . PRO A 1 139 ? 17.348 2.779 3.830 1.00 93.75 139 PRO A C 1
ATOM 1076 O O . PRO A 1 139 ? 18.417 2.422 3.338 1.00 93.75 139 PRO A O 1
ATOM 1079 N N . PHE A 1 140 ? 16.241 2.033 3.747 1.00 92.25 140 PHE A N 1
ATOM 1080 C CA . PHE A 1 140 ? 16.221 0.749 3.051 1.00 92.25 140 PHE A CA 1
ATOM 1081 C C . PHE A 1 140 ? 16.378 0.930 1.546 1.00 92.25 140 PHE A C 1
ATOM 1083 O O . PHE A 1 140 ? 17.149 0.200 0.941 1.00 92.25 140 PHE A O 1
ATOM 1090 N N . ALA A 1 141 ? 15.731 1.920 0.933 1.00 90.88 141 ALA A N 1
ATOM 1091 C CA . ALA A 1 141 ? 15.901 2.206 -0.488 1.00 90.88 141 ALA A CA 1
ATOM 1092 C C . ALA A 1 141 ? 17.362 2.550 -0.827 1.00 90.88 141 ALA A C 1
ATOM 1094 O O . ALA A 1 141 ? 17.901 2.021 -1.797 1.00 90.88 141 ALA A O 1
ATOM 1095 N N . ILE A 1 142 ? 18.026 3.362 0.005 1.00 93.69 142 ILE A N 1
ATOM 1096 C CA . ILE A 1 142 ? 19.454 3.682 -0.133 1.00 93.69 142 ILE A CA 1
ATOM 1097 C C . ILE A 1 142 ? 20.300 2.417 0.025 1.00 93.69 142 ILE A C 1
ATOM 1099 O O . ILE A 1 142 ? 21.147 2.148 -0.821 1.00 93.69 142 ILE A O 1
ATOM 1103 N N . LEU A 1 143 ? 20.059 1.611 1.063 1.00 92.50 143 LEU A N 1
ATOM 1104 C CA . LEU A 1 143 ? 20.784 0.358 1.278 1.00 92.50 143 LEU A CA 1
ATOM 1105 C C . LEU A 1 143 ? 20.627 -0.591 0.083 1.00 92.50 143 LEU A C 1
ATOM 1107 O O . LEU A 1 143 ? 21.616 -1.107 -0.429 1.00 92.50 143 LEU A O 1
ATOM 1111 N N . MET A 1 144 ? 19.400 -0.782 -0.401 1.00 89.56 144 MET A N 1
ATOM 1112 C CA . MET A 1 144 ? 19.109 -1.627 -1.557 1.00 89.56 144 MET A CA 1
ATOM 1113 C C . MET A 1 144 ? 19.777 -1.096 -2.827 1.00 89.56 144 MET A C 1
ATOM 1115 O O . MET A 1 144 ? 20.316 -1.887 -3.598 1.00 89.56 144 MET A O 1
ATOM 1119 N N . PHE A 1 145 ? 19.797 0.224 -3.025 1.00 90.12 145 PHE A N 1
ATOM 1120 C CA . PHE A 1 145 ? 20.498 0.861 -4.139 1.00 90.12 145 PHE A CA 1
ATOM 1121 C C . PHE A 1 145 ? 22.013 0.637 -4.062 1.00 90.12 145 PHE A C 1
ATOM 1123 O O . PHE A 1 145 ? 22.620 0.227 -5.049 1.00 90.12 145 PHE A O 1
ATOM 1130 N N . LEU A 1 146 ? 22.624 0.837 -2.891 1.00 91.25 146 LEU A N 1
ATOM 1131 C CA . LEU A 1 146 ? 24.056 0.610 -2.675 1.00 91.25 146 LEU A CA 1
ATOM 1132 C C . LEU A 1 146 ? 24.436 -0.859 -2.879 1.00 91.25 146 LEU A C 1
ATOM 1134 O O . LEU A 1 146 ? 25.447 -1.148 -3.518 1.00 91.25 146 LEU A O 1
ATOM 1138 N N . LEU A 1 147 ? 23.612 -1.788 -2.387 1.00 88.44 147 LEU A N 1
ATOM 1139 C CA . LEU A 1 147 ? 23.807 -3.216 -2.619 1.00 88.44 147 LEU A CA 1
ATOM 1140 C C . LEU A 1 147 ? 23.666 -3.552 -4.107 1.00 88.44 147 LEU A C 1
ATOM 1142 O O . LEU A 1 147 ? 24.520 -4.244 -4.649 1.00 88.44 147 LEU A O 1
ATOM 1146 N N . ALA A 1 148 ? 22.645 -3.044 -4.800 1.00 86.12 148 ALA A N 1
ATOM 1147 C CA . ALA A 1 148 ? 22.473 -3.261 -6.237 1.00 86.12 148 ALA A CA 1
ATOM 1148 C C . ALA A 1 148 ? 23.665 -2.715 -7.045 1.00 86.12 148 ALA A C 1
ATOM 1150 O O . ALA A 1 148 ? 24.208 -3.411 -7.900 1.00 86.12 148 ALA A O 1
ATOM 1151 N N . PHE A 1 149 ? 24.130 -1.508 -6.724 1.00 86.38 149 PHE A N 1
ATOM 1152 C CA . PHE A 1 149 ? 25.275 -0.888 -7.384 1.00 86.38 149 PHE A CA 1
ATOM 1153 C C . PHE A 1 149 ? 26.575 -1.662 -7.131 1.00 86.38 149 PHE A C 1
ATOM 1155 O O . PHE A 1 149 ? 27.253 -2.069 -8.071 1.00 86.38 149 PHE A O 1
ATOM 1162 N N . GLY A 1 150 ? 26.904 -1.934 -5.864 1.00 83.31 150 GLY A N 1
ATOM 1163 C CA . GLY A 1 150 ? 28.117 -2.672 -5.507 1.00 83.31 150 GLY A CA 1
ATOM 1164 C C . GLY A 1 150 ? 28.113 -4.092 -6.067 1.00 83.31 150 GLY A C 1
ATOM 1165 O O . GLY A 1 150 ? 29.146 -4.612 -6.478 1.00 83.31 150 GLY A O 1
ATOM 1166 N N . THR A 1 151 ? 26.939 -4.717 -6.147 1.00 78.44 151 THR A N 1
ATOM 1167 C CA . THR A 1 151 ? 26.822 -6.053 -6.716 1.00 78.44 151 THR A CA 1
ATOM 1168 C C . THR A 1 151 ? 26.986 -6.088 -8.221 1.00 78.44 151 THR A C 1
ATOM 1170 O O . THR A 1 151 ? 27.531 -7.090 -8.666 1.00 78.44 151 THR A O 1
ATOM 1173 N N . PHE A 1 152 ? 26.576 -5.048 -8.956 1.00 76.69 152 PHE A N 1
ATOM 1174 C CA . PHE A 1 152 ? 26.766 -4.919 -10.403 1.00 76.69 152 PHE A CA 1
ATOM 1175 C C . PHE A 1 152 ? 28.255 -4.844 -10.772 1.00 76.69 152 PHE A C 1
ATOM 1177 O O . PHE A 1 152 ? 28.710 -5.597 -11.633 1.00 76.69 152 PHE A O 1
ATOM 1184 N N . GLN A 1 153 ? 29.033 -4.047 -10.033 1.00 76.88 153 GLN A N 1
ATOM 1185 C CA . GLN A 1 153 ? 30.475 -3.868 -10.258 1.00 76.88 153 GLN A CA 1
ATOM 1186 C C . GLN A 1 153 ? 31.304 -5.146 -10.032 1.00 76.88 153 GLN A C 1
ATOM 1188 O O . GLN A 1 153 ? 32.388 -5.288 -10.584 1.00 76.88 153 GLN A O 1
ATOM 1193 N N . LEU A 1 154 ? 30.810 -6.089 -9.224 1.00 72.38 154 LEU A N 1
ATOM 1194 C CA . LEU A 1 154 ? 31.522 -7.322 -8.857 1.00 72.38 154 LEU A CA 1
ATOM 1195 C C . LEU A 1 154 ? 31.204 -8.511 -9.781 1.00 72.38 154 LEU A C 1
ATOM 1197 O O . LEU A 1 154 ? 31.537 -9.650 -9.455 1.00 72.38 154 LEU A O 1
ATOM 1201 N N . THR A 1 155 ? 30.511 -8.276 -10.899 1.00 69.81 155 THR A N 1
ATOM 1202 C CA . THR A 1 155 ? 29.885 -9.347 -11.693 1.00 69.81 155 THR A CA 1
ATOM 1203 C C . THR A 1 155 ? 30.616 -9.721 -12.978 1.00 69.81 155 THR A C 1
ATOM 1205 O O . THR A 1 155 ? 30.134 -10.582 -13.709 1.00 69.81 155 THR A O 1
ATOM 1208 N N . GLU A 1 156 ? 31.778 -9.127 -13.258 1.00 68.81 156 GLU A N 1
ATOM 1209 C CA . GLU A 1 156 ? 32.487 -9.300 -14.539 1.00 68.81 156 GLU A CA 1
ATOM 1210 C C . GLU A 1 156 ? 32.911 -10.752 -14.846 1.00 68.81 156 GLU A C 1
ATOM 1212 O O . GLU A 1 156 ? 33.219 -11.074 -15.989 1.00 68.81 156 GLU A O 1
ATOM 1217 N N . SER A 1 157 ? 32.880 -11.654 -13.858 1.00 72.31 157 SER A N 1
ATOM 1218 C CA . SER A 1 157 ? 33.295 -13.058 -13.993 1.00 72.31 157 SER A CA 1
ATOM 1219 C C . SER A 1 157 ? 32.182 -14.096 -13.790 1.00 72.31 157 SER A C 1
ATOM 1221 O O . SER A 1 157 ? 32.448 -15.296 -13.891 1.00 72.31 157 SER A O 1
ATOM 1223 N N . LEU A 1 158 ? 30.939 -13.686 -13.500 1.00 78.44 158 LEU A N 1
ATOM 1224 C CA . LEU A 1 158 ? 29.851 -14.630 -13.216 1.00 78.44 158 LEU A CA 1
ATOM 1225 C C . LEU A 1 158 ? 29.022 -14.960 -14.469 1.00 78.44 158 LEU A C 1
ATOM 1227 O O . LEU A 1 158 ? 28.658 -14.059 -15.224 1.00 78.44 158 LEU A O 1
ATOM 1231 N N . PRO A 1 159 ? 28.624 -16.232 -14.668 1.00 84.44 159 PRO A N 1
ATOM 1232 C CA . PRO A 1 159 ? 27.645 -16.589 -15.689 1.00 84.44 159 PRO A CA 1
ATOM 1233 C C . PRO A 1 159 ? 26.325 -15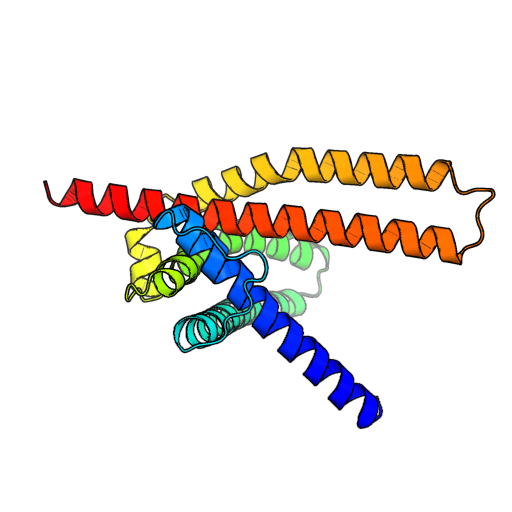.829 -15.490 1.00 84.44 159 PRO A C 1
ATOM 1235 O O . PRO A 1 159 ? 25.832 -15.724 -14.364 1.00 84.44 159 PRO A O 1
ATOM 1238 N N . GLY A 1 160 ? 25.710 -15.368 -16.585 1.00 83.12 160 GLY A N 1
ATOM 1239 C CA . GLY A 1 160 ? 24.522 -14.498 -16.562 1.00 83.12 160 GLY A CA 1
ATOM 1240 C C . GLY A 1 160 ? 23.348 -15.004 -15.710 1.00 83.12 160 GLY A C 1
ATOM 1241 O O . GLY A 1 160 ? 22.633 -14.207 -15.106 1.00 83.12 160 GLY A O 1
ATOM 1242 N N . PHE A 1 161 ? 23.185 -16.323 -15.578 1.00 85.44 161 PHE A N 1
ATOM 1243 C CA . PHE A 1 161 ? 22.169 -16.928 -14.710 1.00 85.44 161 PHE A CA 1
ATOM 1244 C C . PHE A 1 161 ? 22.336 -16.552 -13.226 1.00 85.44 161 PHE A C 1
ATOM 1246 O O . PHE A 1 161 ? 21.360 -16.194 -12.565 1.00 85.44 161 PHE A O 1
ATOM 1253 N N . PHE A 1 162 ? 23.565 -16.575 -12.697 1.00 85.19 162 PHE A N 1
ATOM 1254 C CA . PHE A 1 162 ? 23.826 -16.222 -11.297 1.00 85.19 162 PHE A CA 1
ATOM 1255 C C . PHE A 1 162 ? 23.607 -14.730 -11.035 1.00 85.19 162 PHE A C 1
ATOM 1257 O O . PHE A 1 162 ? 23.138 -14.357 -9.960 1.00 85.19 162 PHE A O 1
ATOM 1264 N N . ILE A 1 163 ? 23.882 -13.888 -12.035 1.00 84.81 163 ILE A N 1
ATOM 1265 C CA . ILE A 1 163 ? 23.593 -12.449 -11.996 1.00 84.81 163 ILE A CA 1
ATOM 1266 C C . ILE A 1 163 ? 22.089 -12.225 -11.852 1.00 84.81 163 ILE A C 1
ATOM 1268 O O . ILE A 1 163 ? 21.647 -11.527 -10.940 1.00 84.81 163 ILE A O 1
ATOM 1272 N N . LEU A 1 164 ? 21.301 -12.866 -12.720 1.00 84.31 164 LEU A N 1
ATOM 1273 C CA . LEU A 1 164 ? 19.847 -12.748 -12.713 1.00 84.31 164 LEU A CA 1
ATOM 1274 C C . LEU A 1 164 ? 19.256 -13.228 -11.383 1.00 84.31 164 LEU A C 1
ATOM 1276 O O . LEU A 1 164 ? 18.460 -12.516 -10.776 1.00 84.31 164 LEU A O 1
ATOM 1280 N N . MET A 1 165 ? 19.675 -14.399 -10.894 1.00 87.00 165 MET A N 1
ATOM 1281 C CA . MET A 1 165 ? 19.169 -14.953 -9.635 1.00 87.00 165 MET A CA 1
ATOM 1282 C C . MET A 1 165 ? 19.469 -14.038 -8.441 1.00 87.00 165 MET A C 1
ATOM 1284 O O . MET A 1 165 ? 18.600 -13.797 -7.607 1.00 87.00 165 MET A O 1
ATOM 1288 N N . LYS A 1 166 ? 20.673 -13.462 -8.391 1.00 84.88 166 LYS A N 1
ATOM 1289 C CA . LYS A 1 166 ? 21.072 -12.494 -7.364 1.00 84.88 166 LYS A CA 1
ATOM 1290 C C . LYS A 1 166 ? 20.204 -11.233 -7.391 1.00 84.88 166 LYS A C 1
ATOM 1292 O O . LYS A 1 166 ? 19.736 -10.801 -6.339 1.00 84.88 166 LYS A O 1
ATOM 1297 N N . LEU A 1 167 ? 19.964 -10.666 -8.576 1.00 85.88 167 LEU A N 1
ATOM 1298 C CA . LEU A 1 167 ? 19.114 -9.482 -8.737 1.00 85.88 167 LEU A CA 1
ATOM 1299 C C . LEU A 1 167 ? 17.657 -9.768 -8.360 1.00 85.88 167 LEU A C 1
ATOM 1301 O O . LEU A 1 167 ? 17.035 -8.942 -7.698 1.00 85.88 167 LEU A O 1
ATOM 1305 N N . LEU A 1 168 ? 17.132 -10.945 -8.714 1.00 89.12 168 LEU A N 1
ATOM 1306 C CA . LEU A 1 168 ? 15.778 -11.364 -8.344 1.00 89.12 168 LEU A CA 1
ATOM 1307 C C . LEU A 1 168 ? 15.610 -11.495 -6.828 1.00 89.12 168 LEU A C 1
ATOM 1309 O O . LEU A 1 168 ? 14.630 -10.993 -6.282 1.00 89.12 168 LEU A O 1
ATOM 1313 N N . ILE A 1 169 ? 16.572 -12.121 -6.140 1.00 89.38 169 ILE A N 1
ATOM 1314 C CA . ILE A 1 169 ? 16.546 -12.247 -4.675 1.00 89.38 169 ILE A CA 1
ATOM 1315 C C . ILE A 1 169 ? 16.599 -10.863 -4.028 1.00 89.38 169 ILE A C 1
ATOM 1317 O O . ILE A 1 169 ? 15.795 -10.562 -3.148 1.00 89.38 169 ILE A O 1
ATOM 1321 N N . LEU A 1 170 ? 17.516 -10.005 -4.481 1.00 89.00 170 LEU A N 1
ATOM 1322 C CA . LEU A 1 170 ? 17.678 -8.662 -3.936 1.00 89.00 170 LEU A CA 1
ATOM 1323 C C . LEU A 1 170 ? 16.402 -7.831 -4.134 1.00 89.00 170 LEU A C 1
ATOM 1325 O O . LEU A 1 170 ? 15.886 -7.248 -3.183 1.00 89.00 170 LEU A O 1
ATOM 1329 N N . TRP A 1 171 ? 15.834 -7.840 -5.338 1.00 89.06 171 TRP A N 1
ATOM 1330 C CA . TRP A 1 171 ? 14.589 -7.136 -5.630 1.00 89.06 171 TRP A CA 1
ATOM 1331 C C . TRP A 1 171 ? 13.410 -7.673 -4.804 1.00 89.06 171 TRP A C 1
ATOM 1333 O O . TRP A 1 171 ? 12.665 -6.887 -4.219 1.00 89.06 171 TRP A O 1
ATOM 1343 N N . GLY A 1 172 ? 13.286 -8.999 -4.681 1.00 89.81 172 GLY A N 1
ATOM 1344 C CA . GLY A 1 172 ? 12.250 -9.642 -3.872 1.00 89.81 172 GLY A CA 1
ATOM 1345 C C . GLY A 1 172 ? 12.341 -9.277 -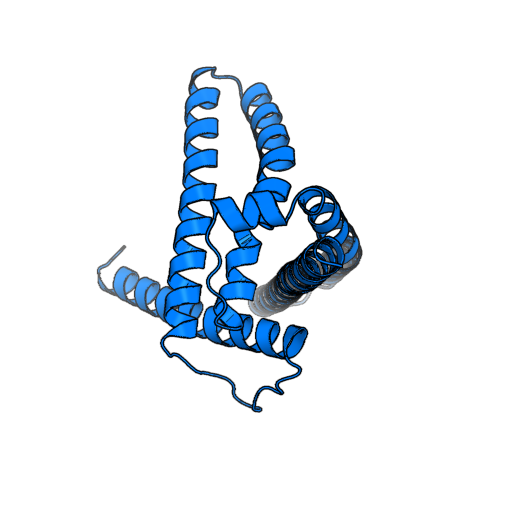2.388 1.00 89.81 172 GLY A C 1
ATOM 1346 O O . GLY A 1 172 ? 11.341 -8.888 -1.790 1.00 89.81 172 GLY A O 1
ATOM 1347 N N . LEU A 1 173 ? 13.540 -9.318 -1.798 1.00 89.56 173 LEU A N 1
ATOM 1348 C CA . LEU A 1 173 ? 13.755 -8.918 -0.402 1.00 89.56 173 LEU A CA 1
ATOM 1349 C C . LEU A 1 173 ? 13.412 -7.443 -0.172 1.00 89.56 173 LEU A C 1
ATOM 1351 O O . LEU A 1 173 ? 12.726 -7.114 0.796 1.00 89.56 173 LEU A O 1
ATOM 1355 N N . GLY A 1 174 ? 13.840 -6.561 -1.081 1.00 90.25 174 GLY A N 1
ATOM 1356 C CA . GLY A 1 174 ? 13.494 -5.141 -1.023 1.00 90.25 174 GLY A CA 1
ATOM 1357 C C . GLY A 1 174 ? 11.984 -4.921 -1.056 1.00 90.25 174 GLY A C 1
ATOM 1358 O O . GLY A 1 174 ? 11.445 -4.188 -0.228 1.00 90.25 174 GLY A O 1
ATOM 1359 N N . GLN A 1 175 ? 11.287 -5.604 -1.964 1.00 89.31 175 GLN A N 1
ATOM 1360 C CA . GLN A 1 175 ? 9.835 -5.518 -2.092 1.00 89.31 175 GLN A CA 1
ATOM 1361 C C . GLN A 1 175 ? 9.115 -5.982 -0.816 1.00 89.31 175 GLN A C 1
ATOM 1363 O O . GLN A 1 175 ? 8.187 -5.303 -0.362 1.00 89.31 175 GLN A O 1
ATOM 1368 N N . VAL A 1 176 ? 9.561 -7.083 -0.200 1.00 89.69 176 VAL A N 1
ATOM 1369 C CA . VAL A 1 176 ? 8.995 -7.583 1.063 1.00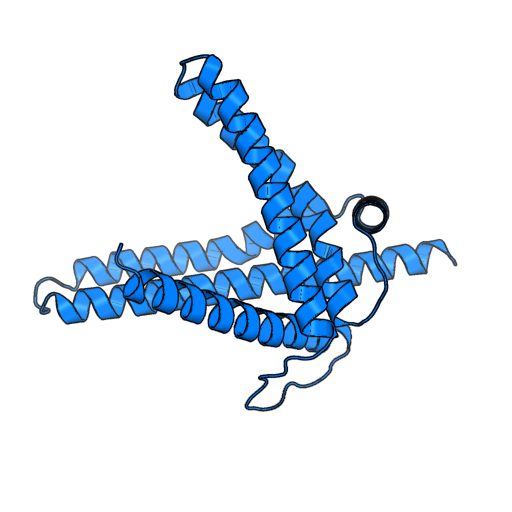 89.69 176 VAL A CA 1
ATOM 1370 C C . VAL A 1 176 ? 9.192 -6.567 2.187 1.00 89.69 176 VAL A C 1
ATOM 1372 O O . VAL A 1 176 ? 8.229 -6.247 2.882 1.00 89.69 176 VAL A O 1
ATOM 1375 N N . ILE A 1 177 ? 10.397 -6.005 2.338 1.00 90.88 177 ILE A N 1
ATOM 1376 C CA . ILE A 1 177 ? 10.694 -5.004 3.376 1.00 90.88 177 ILE A CA 1
ATOM 1377 C C . ILE A 1 177 ? 9.783 -3.783 3.229 1.00 90.88 177 ILE A C 1
ATOM 1379 O O . ILE A 1 177 ? 9.120 -3.392 4.188 1.00 90.88 177 ILE A O 1
ATOM 1383 N N . ILE A 1 178 ? 9.700 -3.206 2.026 1.00 89.62 178 ILE A N 1
ATOM 1384 C CA . ILE A 1 178 ? 8.853 -2.034 1.766 1.00 89.62 178 ILE A CA 1
ATOM 1385 C C . ILE A 1 178 ? 7.379 -2.344 2.050 1.00 89.62 178 ILE A C 1
ATOM 1387 O O . ILE A 1 178 ? 6.674 -1.525 2.639 1.00 89.62 178 ILE A O 1
ATOM 1391 N N . THR A 1 179 ? 6.919 -3.544 1.696 1.00 89.62 179 THR A N 1
ATOM 1392 C CA . THR A 1 179 ? 5.544 -3.977 1.972 1.00 89.62 179 THR A CA 1
ATOM 1393 C C . THR A 1 179 ? 5.278 -4.071 3.473 1.00 89.62 179 THR A C 1
ATOM 1395 O O . THR A 1 179 ? 4.278 -3.540 3.953 1.00 89.62 179 THR A O 1
ATOM 1398 N N . VAL A 1 180 ? 6.182 -4.692 4.235 1.00 91.06 180 VAL A N 1
ATOM 1399 C CA . VAL A 1 180 ? 6.061 -4.820 5.695 1.00 91.06 180 VAL A CA 1
ATOM 1400 C C . VAL A 1 180 ? 6.074 -3.450 6.375 1.00 91.06 180 VAL A C 1
ATOM 1402 O O . VAL A 1 180 ? 5.274 -3.215 7.283 1.00 91.06 180 VAL A O 1
ATOM 1405 N N . LEU A 1 181 ? 6.921 -2.521 5.922 1.00 93.06 181 LEU A N 1
ATOM 1406 C CA . LEU A 1 181 ? 6.928 -1.142 6.418 1.00 93.06 181 LEU A CA 1
ATOM 1407 C C . LEU A 1 181 ? 5.597 -0.439 6.133 1.00 93.06 181 LEU A C 1
ATOM 1409 O O . LEU A 1 181 ? 5.016 0.145 7.046 1.00 93.06 181 LEU A O 1
ATOM 1413 N N . GLY A 1 182 ? 5.066 -0.571 4.915 1.00 93.56 182 GLY A N 1
ATOM 1414 C CA . GLY A 1 182 ? 3.764 -0.012 4.550 1.00 93.56 182 GLY A CA 1
ATOM 1415 C C . GLY A 1 182 ? 2.627 -0.549 5.425 1.00 93.56 182 GLY A C 1
ATOM 1416 O O . GLY A 1 182 ? 1.857 0.227 5.993 1.00 93.56 182 GLY A O 1
ATOM 1417 N N . ILE A 1 183 ? 2.562 -1.870 5.618 1.00 93.75 183 ILE A N 1
ATOM 1418 C CA . ILE A 1 183 ? 1.583 -2.515 6.511 1.00 93.75 183 ILE A CA 1
ATOM 1419 C C . ILE A 1 183 ? 1.765 -2.026 7.956 1.00 93.75 183 ILE A C 1
ATOM 1421 O O . ILE A 1 183 ? 0.781 -1.756 8.651 1.00 93.75 183 ILE A O 1
ATOM 1425 N N . SER A 1 184 ? 3.005 -1.862 8.416 1.00 94.81 184 SER A N 1
ATOM 1426 C CA . SER A 1 184 ? 3.309 -1.384 9.770 1.00 94.81 184 SER A CA 1
ATOM 1427 C C . SER A 1 184 ? 2.845 0.059 9.986 1.00 94.81 184 SER A C 1
ATOM 1429 O O . SER A 1 184 ? 2.226 0.347 11.008 1.00 94.81 184 SER A O 1
ATOM 1431 N N . VAL A 1 185 ? 3.041 0.944 9.003 1.00 96.94 185 VAL A N 1
ATOM 1432 C CA . VAL A 1 185 ? 2.533 2.326 9.041 1.00 96.94 185 VAL A CA 1
ATOM 1433 C C . VAL A 1 185 ? 1.006 2.354 9.064 1.00 96.94 185 VAL A C 1
ATOM 1435 O O . VAL A 1 185 ? 0.430 3.099 9.855 1.00 96.94 185 VAL A O 1
ATOM 1438 N N . LEU A 1 186 ? 0.332 1.525 8.258 1.00 96.75 186 LEU A N 1
ATOM 1439 C CA . LEU A 1 186 ? -1.132 1.405 8.301 1.00 96.75 186 LEU A CA 1
ATOM 1440 C C . LEU A 1 186 ? -1.621 0.917 9.673 1.00 96.75 186 LEU A C 1
ATOM 1442 O O . LEU A 1 186 ? -2.584 1.452 10.216 1.00 96.75 186 LEU A O 1
ATOM 1446 N N . THR A 1 187 ? -0.934 -0.067 10.256 1.00 96.69 187 THR A N 1
ATOM 1447 C CA . THR A 1 187 ? -1.266 -0.625 11.576 1.00 96.69 187 THR A CA 1
ATOM 1448 C C . THR A 1 187 ? -1.108 0.419 12.681 1.00 96.69 187 THR A C 1
ATOM 1450 O O . THR A 1 187 ? -2.014 0.608 13.492 1.00 96.69 187 THR A O 1
ATOM 1453 N N . ALA A 1 188 ? 0.018 1.136 12.696 1.00 96.50 188 ALA A N 1
ATOM 1454 C CA . ALA A 1 188 ? 0.273 2.206 13.655 1.00 96.50 188 ALA A CA 1
ATOM 1455 C C . ALA A 1 188 ? -0.698 3.382 13.465 1.00 96.50 188 ALA A C 1
ATOM 1457 O O . ALA A 1 188 ? -1.237 3.899 14.440 1.00 96.50 188 ALA A O 1
ATOM 1458 N N . GLY A 1 189 ? -0.988 3.761 12.216 1.00 96.62 189 GLY A N 1
ATOM 1459 C CA . GLY A 1 189 ? -1.980 4.786 11.894 1.00 96.62 189 GLY A CA 1
ATOM 1460 C C . GLY A 1 189 ? -3.372 4.430 12.417 1.00 96.62 189 GLY A C 1
ATOM 1461 O O . GLY A 1 189 ? -4.045 5.282 12.993 1.00 96.62 189 GLY A O 1
ATOM 1462 N N . TYR A 1 190 ? -3.777 3.162 12.298 1.00 96.94 190 TYR A N 1
ATOM 1463 C CA . TYR A 1 190 ? -5.043 2.676 12.848 1.00 96.94 190 TYR A CA 1
ATOM 1464 C C . TYR A 1 190 ? -5.086 2.749 14.376 1.00 96.94 190 TYR A C 1
ATOM 1466 O O . TYR A 1 190 ? -6.081 3.189 14.946 1.00 96.94 190 TYR A O 1
ATOM 1474 N N . ARG A 1 191 ? -3.994 2.365 15.045 1.00 95.56 191 ARG A N 1
ATOM 1475 C CA . ARG A 1 191 ? -3.865 2.473 16.503 1.00 95.56 191 ARG A CA 1
ATOM 1476 C C . ARG A 1 191 ? -4.028 3.921 16.976 1.00 95.56 191 ARG A C 1
ATOM 1478 O O . ARG A 1 191 ? -4.867 4.179 17.831 1.00 95.56 191 ARG A O 1
ATOM 1485 N N . ILE A 1 192 ? -3.315 4.864 16.360 1.00 95.25 192 ILE A N 1
ATOM 1486 C CA . ILE A 1 192 ? -3.413 6.295 16.698 1.00 95.25 192 ILE A CA 1
ATOM 1487 C C . ILE A 1 192 ? -4.834 6.819 16.446 1.00 95.25 192 ILE A C 1
ATOM 1489 O O . ILE A 1 192 ? -5.374 7.587 17.238 1.00 95.25 192 ILE A O 1
ATOM 1493 N N . MET A 1 193 ? -5.471 6.391 15.353 1.00 95.12 193 MET A N 1
ATOM 1494 C CA . MET A 1 193 ? -6.860 6.746 15.063 1.00 95.12 193 MET A CA 1
ATOM 1495 C C . MET A 1 193 ? -7.805 6.279 16.183 1.00 95.12 193 MET A C 1
ATOM 1497 O O . MET A 1 193 ? -8.675 7.035 16.610 1.00 95.12 193 MET A O 1
ATOM 1501 N N . MET A 1 194 ? -7.642 5.049 16.673 1.00 92.56 194 MET A N 1
ATOM 1502 C CA . MET A 1 194 ? -8.439 4.496 17.775 1.00 92.56 194 MET A CA 1
ATOM 1503 C C . MET A 1 194 ? -8.230 5.269 19.086 1.00 92.56 194 MET A C 1
ATOM 1505 O O . MET A 1 194 ? -9.199 5.559 19.790 1.00 92.56 194 MET A O 1
ATOM 1509 N N . GLU A 1 195 ? -6.984 5.634 19.390 1.00 91.50 195 GLU A N 1
ATOM 1510 C CA . GLU A 1 195 ? -6.619 6.419 20.575 1.00 91.50 195 GLU A CA 1
ATOM 1511 C C . GLU A 1 195 ? -7.274 7.807 20.540 1.00 91.50 195 GLU A C 1
ATOM 1513 O O . GLU A 1 195 ? -8.007 8.155 21.463 1.00 91.50 195 GLU A O 1
ATOM 1518 N N . ASN A 1 196 ? -7.130 8.542 19.431 1.00 88.44 196 ASN A N 1
ATOM 1519 C CA . ASN A 1 196 ? -7.716 9.878 19.268 1.00 88.44 196 ASN A CA 1
ATOM 1520 C C . ASN A 1 196 ? -9.246 9.883 19.417 1.00 88.44 196 ASN A C 1
ATOM 1522 O O . ASN A 1 196 ? -9.806 10.797 20.018 1.00 88.44 196 ASN A O 1
ATOM 1526 N N . ASN A 1 197 ? -9.929 8.868 18.879 1.00 81.56 197 ASN A N 1
ATOM 1527 C CA . ASN A 1 197 ? -11.386 8.762 18.995 1.00 81.56 197 ASN A CA 1
ATOM 1528 C C . ASN A 1 197 ? -11.832 8.402 20.420 1.00 81.56 197 ASN A C 1
ATOM 1530 O O . ASN A 1 197 ? -12.890 8.843 20.856 1.00 81.56 197 ASN A O 1
ATOM 1534 N N . SER A 1 198 ? -11.030 7.631 21.159 1.00 78.56 198 SER A N 1
ATOM 1535 C CA . SER A 1 198 ? -11.329 7.288 22.556 1.00 78.56 198 SER A CA 1
ATOM 1536 C C . SER A 1 198 ? -11.168 8.500 23.479 1.00 78.56 198 SER A C 1
ATOM 1538 O O . SER A 1 198 ? -11.958 8.681 24.400 1.00 78.56 198 SER A O 1
ATOM 1540 N N . SER A 1 199 ? -10.182 9.362 23.213 1.00 73.44 199 SER A N 1
ATOM 1541 C CA . SER A 1 199 ? -9.951 10.596 23.976 1.00 73.44 199 SER A CA 1
ATOM 1542 C C . SER A 1 199 ? -11.025 11.666 23.772 1.00 73.44 199 SER A C 1
ATOM 1544 O O . SER A 1 199 ? -11.184 12.513 24.638 1.00 73.44 199 SER A O 1
ATOM 1546 N N . ALA A 1 200 ? -11.761 11.646 22.657 1.00 63.09 200 ALA A N 1
ATOM 1547 C CA . ALA A 1 200 ? -12.821 12.618 22.370 1.00 63.09 200 ALA A CA 1
ATOM 1548 C C . ALA A 1 200 ? -14.138 12.355 23.133 1.00 63.09 200 ALA A C 1
ATOM 1550 O O . ALA A 1 200 ? -15.049 13.178 23.083 1.00 63.09 200 ALA A O 1
ATOM 1551 N N . HIS A 1 201 ? -14.254 11.205 23.806 1.00 57.19 201 HIS A N 1
ATOM 1552 C CA . HIS A 1 201 ? -15.441 10.794 24.565 1.00 57.19 201 HIS A CA 1
ATOM 1553 C C . HIS A 1 201 ? -15.272 10.884 26.094 1.00 57.19 201 HIS A C 1
ATOM 1555 O O . HIS A 1 201 ? -16.205 10.525 26.812 1.00 57.19 201 HIS A O 1
ATOM 1561 N N . ASN A 1 202 ? -14.123 11.372 26.574 1.00 48.81 202 ASN A N 1
ATOM 1562 C CA . ASN A 1 202 ? -13.842 11.661 27.986 1.00 48.81 202 ASN A CA 1
ATOM 1563 C C . ASN A 1 202 ? -13.757 13.172 28.210 1.00 48.81 202 ASN A C 1
ATOM 1565 O O . ASN A 1 202 ? -14.152 13.613 29.310 1.00 48.81 202 ASN A O 1
#

pLDDT: mean 90.48, std 7.37, range [48.81, 97.44]

Radius of gyration: 19.99 Å; chains: 1; bounding box: 50×41×54 Å

Secondary structure (DSSP, 8-state):
--HHHHHHHHHHHHHHHHHHHHHHHHHHHHHHH-PPPPSS----SHHHHHHHHHHHHHHHHHHHHHHHHHHHHHTT--HHHHHHHHHHHHHHHHHHHHHHTTHHHHHHTT----HHHHHHHTTTHHHHHHHHHHHHHHHHHHHHHHHHHHHHHT-TTS-HHHHHHHHHHHHHHHHHHHHHHHHHHHHHHHHHHHHHHHHTT-

Foldseek 3Di:
DDPVVVVVVVVVVVVVLQVVLQVLLQLLCCLAVVDDADPDRRDDDPLSVVLSVLVVVLVVVLVVVLVVQQVVQVVVVDPVSSVVSSVVCCVVVQLLSLQQCLVNSCSSVPHDDDSVNSNVLLPPPSVVLVVQLCVQLVVLVVVLVVCLVVLVVVPPPPDVVVVVVVVVVSVVVSVVSSVSSNSSSSSVSNVVSVVVVVVVVD

Sequence (202 aa):
MNAGDIIHVLVQVLIFLMASASIAVGWHRFGLLGEQPSLVHLRFGRIEALFVLKSLLLGFLFWFVFLLIFLLVSLLGSPIILMVVGVLAAIFAIPTFMRMSLILPATAVGQPLGLGESYVKSEGLGWRMFFANVFLSVPFAILMFLLAFGTFQLTESLPGFFILMKLLILWGLGQVIITVLGISVLTAGYRIMMENNSSAHN